Protein AF-A0A3N9TRW5-F1 (afdb_monomer_lite)

Structure (mmCIF, N/CA/C/O backbone):
data_AF-A0A3N9TRW5-F1
#
_entry.id   AF-A0A3N9TRW5-F1
#
loop_
_atom_site.group_PDB
_atom_site.id
_atom_site.type_symbol
_atom_site.label_atom_id
_atom_site.label_alt_id
_atom_site.label_comp_id
_atom_site.label_asym_id
_atom_site.label_entity_id
_atom_site.label_seq_id
_atom_site.pdbx_PDB_ins_code
_atom_site.Cartn_x
_atom_site.Cartn_y
_atom_site.Cartn_z
_atom_site.occupancy
_atom_site.B_iso_or_equiv
_atom_site.auth_seq_id
_atom_site.auth_comp_id
_atom_site.auth_asym_id
_atom_site.auth_atom_id
_atom_site.pdbx_PDB_model_num
ATOM 1 N N . MET A 1 1 ? 84.355 -26.845 -19.363 1.00 39.09 1 MET A N 1
ATOM 2 C CA . MET A 1 1 ? 83.771 -25.846 -20.281 1.00 39.09 1 MET A CA 1
ATOM 3 C C . MET A 1 1 ? 82.365 -26.309 -20.624 1.00 39.09 1 MET A C 1
ATOM 5 O O . MET A 1 1 ? 82.199 -27.502 -20.830 1.00 39.09 1 MET A O 1
ATOM 9 N N . ILE A 1 2 ? 81.425 -25.364 -20.696 1.00 32.88 2 ILE A N 1
ATOM 10 C CA . ILE A 1 2 ? 79.997 -25.491 -21.049 1.00 32.88 2 ILE A CA 1
ATOM 11 C C . ILE A 1 2 ? 79.041 -25.692 -19.858 1.00 32.88 2 ILE A C 1
ATOM 13 O O . ILE A 1 2 ? 78.792 -26.785 -19.363 1.00 32.88 2 ILE A O 1
ATOM 17 N N . LEU A 1 3 ? 78.530 -24.530 -19.449 1.00 27.47 3 LEU A N 1
ATOM 18 C CA . LEU A 1 3 ? 77.300 -24.240 -18.723 1.00 27.47 3 LEU A CA 1
ATOM 19 C C . LEU A 1 3 ? 76.096 -24.769 -19.532 1.00 27.47 3 LEU A C 1
ATOM 21 O O . LEU A 1 3 ? 76.011 -24.474 -20.724 1.00 27.47 3 LEU A O 1
ATOM 25 N N . VAL A 1 4 ? 75.151 -25.480 -18.913 1.00 31.08 4 VAL A N 1
ATOM 26 C CA . VAL A 1 4 ? 73.829 -25.733 -19.513 1.00 31.08 4 VAL A CA 1
ATOM 27 C C . VAL A 1 4 ? 72.763 -25.266 -18.528 1.00 31.08 4 VAL A C 1
ATOM 29 O O . VAL A 1 4 ? 72.684 -25.747 -17.400 1.00 31.08 4 VAL A O 1
ATOM 32 N N . LEU A 1 5 ? 72.007 -24.257 -18.968 1.00 30.77 5 LEU A N 1
ATOM 33 C CA . LEU A 1 5 ? 70.901 -23.618 -18.264 1.00 30.77 5 LEU A CA 1
ATOM 34 C C . LEU A 1 5 ? 69.769 -24.619 -17.992 1.00 30.77 5 LEU A C 1
ATOM 36 O O . LEU A 1 5 ? 69.313 -25.303 -18.905 1.00 30.77 5 LEU A O 1
ATOM 40 N N . ALA A 1 6 ? 69.262 -24.619 -16.760 1.00 31.34 6 ALA A N 1
ATOM 41 C CA . ALA A 1 6 ? 67.971 -25.200 -16.418 1.00 31.34 6 ALA A CA 1
ATOM 42 C C . ALA A 1 6 ? 66.868 -24.159 -16.669 1.00 31.34 6 ALA A C 1
ATOM 44 O O . ALA A 1 6 ? 66.790 -23.143 -15.978 1.00 31.34 6 ALA A O 1
ATOM 45 N N . SER A 1 7 ? 66.025 -24.400 -17.668 1.00 31.88 7 SER A N 1
ATOM 46 C CA . SER A 1 7 ? 64.794 -23.650 -17.916 1.00 31.88 7 SER A CA 1
ATOM 47 C C . SER A 1 7 ? 63.659 -24.248 -17.081 1.00 31.88 7 SER A C 1
ATOM 49 O O . SER A 1 7 ? 63.138 -25.317 -17.387 1.00 31.88 7 SER A O 1
ATOM 51 N N . LEU A 1 8 ? 63.274 -23.544 -16.015 1.00 29.89 8 LEU A N 1
ATOM 52 C CA . LEU A 1 8 ? 62.028 -23.779 -15.287 1.00 29.89 8 LEU A CA 1
ATOM 53 C C . LEU A 1 8 ? 60.866 -23.220 -16.125 1.00 29.89 8 LEU A C 1
ATOM 55 O O . LEU A 1 8 ? 60.678 -22.008 -16.209 1.00 29.89 8 LEU A O 1
ATOM 59 N N . THR A 1 9 ? 60.079 -24.087 -16.753 1.00 32.53 9 THR A N 1
ATOM 60 C CA . THR A 1 9 ? 58.764 -23.714 -17.288 1.00 32.53 9 THR A CA 1
ATOM 61 C C . THR A 1 9 ? 57.753 -23.691 -16.146 1.00 32.53 9 THR A C 1
ATOM 63 O O . THR A 1 9 ? 57.372 -24.743 -15.633 1.00 32.53 9 THR A O 1
ATOM 66 N N . LEU A 1 10 ? 57.326 -22.489 -15.743 1.00 29.42 10 LEU A N 1
ATOM 67 C CA . LEU A 1 10 ? 56.130 -22.293 -14.923 1.00 29.42 10 LEU A CA 1
ATOM 68 C C . LEU A 1 10 ? 54.915 -22.824 -15.695 1.00 29.42 10 LEU A C 1
ATOM 70 O O . LEU A 1 10 ? 54.542 -22.274 -16.731 1.00 29.42 10 LEU A O 1
ATOM 74 N N . VAL A 1 11 ? 54.284 -23.874 -15.174 1.00 31.34 11 VAL A N 1
ATOM 75 C CA . VAL A 1 11 ? 52.925 -24.256 -15.565 1.00 31.34 11 VAL A CA 1
ATOM 76 C C . VAL A 1 11 ? 51.987 -23.246 -14.912 1.00 31.34 11 VAL A C 1
ATOM 78 O O . VAL A 1 11 ? 51.830 -23.227 -13.692 1.00 31.34 11 VAL A O 1
ATOM 81 N N . ALA A 1 12 ? 51.412 -22.362 -15.721 1.00 29.25 12 ALA A N 1
ATOM 82 C CA . ALA A 1 12 ? 50.327 -21.497 -15.295 1.00 29.25 12 ALA A CA 1
ATOM 83 C C . ALA A 1 12 ? 49.090 -22.367 -15.027 1.00 29.25 12 ALA A C 1
ATOM 85 O O . ALA A 1 12 ? 48.494 -22.907 -15.957 1.00 29.25 12 ALA A O 1
ATOM 86 N N . CYS A 1 13 ? 48.711 -22.515 -13.756 1.00 28.81 13 CYS A N 1
ATOM 87 C CA . CYS A 1 13 ? 47.377 -22.974 -13.395 1.00 28.81 13 CYS A CA 1
ATOM 88 C C . CYS A 1 13 ? 46.375 -21.911 -13.859 1.00 28.81 13 CYS A C 1
ATOM 90 O O . CYS A 1 13 ? 46.356 -20.794 -13.343 1.00 28.81 13 CYS A O 1
ATOM 92 N N . SER A 1 14 ? 45.562 -22.251 -14.853 1.00 31.98 14 SER A N 1
ATOM 93 C CA . SER A 1 14 ? 44.371 -21.495 -15.214 1.00 31.98 14 SER A CA 1
ATOM 94 C C . SER A 1 14 ? 43.394 -21.533 -14.039 1.00 31.98 14 SER A C 1
ATOM 96 O O . SER A 1 14 ? 42.806 -22.574 -13.753 1.00 31.98 14 SER A O 1
ATOM 98 N N . ASN A 1 15 ? 43.223 -20.402 -13.352 1.00 31.44 15 ASN A N 1
ATOM 99 C CA . ASN A 1 15 ? 42.063 -20.176 -12.497 1.00 31.44 15 ASN A CA 1
ATOM 100 C C . ASN A 1 15 ? 40.830 -20.104 -13.407 1.00 31.44 15 ASN A C 1
ATOM 102 O O . ASN A 1 15 ? 40.511 -19.046 -13.950 1.00 31.44 15 ASN A O 1
ATOM 106 N N . GLU A 1 16 ? 40.150 -21.234 -13.593 1.00 32.50 16 GLU A N 1
ATOM 107 C CA . GLU A 1 16 ? 38.751 -21.226 -14.002 1.00 32.50 16 GLU A CA 1
ATOM 108 C C . GLU A 1 16 ? 37.961 -20.531 -12.895 1.00 32.50 16 GLU A C 1
ATOM 110 O O . GLU A 1 16 ? 37.693 -21.081 -11.826 1.00 32.50 16 GLU A O 1
ATOM 115 N N . ASN A 1 17 ? 37.642 -19.267 -13.151 1.00 34.44 17 ASN A N 1
ATOM 116 C CA . ASN A 1 17 ? 36.697 -18.492 -12.376 1.00 34.44 17 ASN A CA 1
ATOM 117 C C . ASN A 1 17 ? 35.308 -19.097 -12.633 1.00 34.44 17 ASN A C 1
ATOM 119 O O . ASN A 1 17 ? 34.567 -18.626 -13.494 1.00 34.44 17 ASN A O 1
ATOM 123 N N . SER A 1 18 ? 34.992 -20.201 -11.955 1.00 34.72 18 SER A N 1
ATOM 124 C CA . SER A 1 18 ? 33.646 -20.766 -11.945 1.00 34.72 18 SER A CA 1
ATOM 125 C C . SER A 1 18 ? 32.744 -19.774 -11.216 1.00 34.72 18 SER A C 1
ATOM 127 O O . SER A 1 18 ? 32.683 -19.730 -9.988 1.00 34.72 18 SER A O 1
ATOM 129 N N . GLN A 1 19 ? 32.076 -18.909 -11.985 1.00 40.19 19 GLN A N 1
ATOM 130 C CA . GLN A 1 19 ? 30.896 -18.225 -11.476 1.00 40.19 19 GLN A CA 1
ATOM 131 C C . GLN A 1 19 ? 29.924 -19.316 -11.001 1.00 40.19 19 GLN A C 1
ATOM 133 O O . GLN A 1 19 ? 29.712 -20.276 -11.744 1.00 40.19 19 GLN A O 1
ATOM 138 N N . PRO A 1 20 ? 29.376 -19.231 -9.777 1.00 45.59 20 PRO A N 1
ATOM 139 C CA . PRO A 1 20 ? 28.377 -20.193 -9.334 1.00 45.59 20 PRO A CA 1
ATOM 140 C C . PRO A 1 20 ? 27.213 -20.185 -10.330 1.00 45.59 20 PRO A C 1
ATOM 142 O O . PRO A 1 20 ? 26.711 -19.112 -10.667 1.00 45.59 20 PRO A O 1
ATOM 145 N N . ASP A 1 21 ? 26.826 -21.368 -10.816 1.00 54.00 21 ASP A N 1
ATOM 146 C CA . ASP A 1 21 ? 25.734 -21.532 -11.778 1.00 54.00 21 ASP A CA 1
ATOM 147 C C . ASP A 1 21 ? 24.482 -20.787 -11.288 1.00 54.00 21 ASP A C 1
ATOM 149 O O . ASP A 1 21 ? 23.991 -21.039 -10.181 1.00 54.00 21 ASP A O 1
ATOM 153 N N . GLU A 1 22 ? 23.955 -19.867 -12.105 1.00 58.88 22 GLU A N 1
ATOM 154 C CA . GLU A 1 22 ? 22.687 -19.207 -11.794 1.00 58.88 22 GLU A CA 1
ATOM 155 C C . GLU A 1 22 ? 21.585 -20.264 -11.600 1.00 58.88 22 GLU A C 1
ATOM 157 O O . GLU A 1 22 ? 21.488 -21.217 -12.385 1.00 58.88 22 GLU A O 1
ATOM 162 N N . PRO A 1 23 ? 20.708 -20.109 -10.590 1.00 62.28 23 PRO A N 1
ATOM 163 C CA . PRO A 1 23 ? 19.607 -21.039 -10.396 1.00 62.28 23 PRO A CA 1
ATOM 164 C C . PRO A 1 23 ? 18.719 -21.097 -11.640 1.00 62.28 23 PRO A C 1
ATOM 166 O O . PRO A 1 23 ? 18.275 -20.069 -12.157 1.00 62.28 23 PRO A O 1
ATOM 169 N N . LYS A 1 24 ? 18.434 -22.319 -12.110 1.00 71.56 24 LYS A N 1
ATOM 170 C CA . LYS A 1 24 ? 17.548 -22.548 -13.258 1.00 71.56 24 LYS A CA 1
ATOM 171 C C . LYS A 1 24 ? 16.155 -22.010 -12.944 1.00 71.56 24 LYS A C 1
ATOM 173 O O . LYS A 1 24 ? 15.477 -22.530 -12.059 1.00 71.56 24 LYS A O 1
ATOM 178 N N . ALA A 1 25 ? 15.743 -20.983 -13.679 1.00 79.56 25 ALA A N 1
ATOM 179 C CA . ALA A 1 25 ? 14.415 -20.413 -13.542 1.00 79.56 25 ALA A CA 1
ATOM 180 C C . ALA A 1 25 ? 13.349 -21.335 -14.153 1.00 79.56 25 ALA A C 1
ATOM 182 O O . ALA A 1 25 ? 13.570 -21.973 -15.186 1.00 79.56 25 ALA A O 1
ATOM 183 N N . LYS A 1 26 ? 12.181 -21.381 -13.514 1.00 88.75 26 LYS A N 1
ATOM 184 C CA . LYS A 1 26 ? 10.969 -22.049 -14.002 1.00 88.75 26 LYS A CA 1
ATOM 185 C C . LYS A 1 26 ? 9.943 -20.983 -14.369 1.00 88.75 26 LYS A C 1
ATOM 187 O O . LYS A 1 26 ? 9.815 -19.999 -13.653 1.00 88.75 26 LYS A O 1
ATOM 192 N N . LYS A 1 27 ? 9.177 -21.193 -15.441 1.00 89.50 27 LYS A N 1
ATOM 193 C CA . LYS A 1 27 ? 8.059 -20.303 -15.774 1.00 89.50 27 LYS A CA 1
ATOM 194 C C . LYS A 1 27 ? 6.817 -20.650 -14.965 1.00 89.50 27 LYS A C 1
ATOM 196 O O . LYS A 1 27 ? 6.430 -21.818 -14.913 1.00 89.50 27 LYS A O 1
ATOM 201 N N . VAL A 1 28 ? 6.196 -19.639 -14.370 1.00 90.75 28 VAL A N 1
ATOM 202 C CA . VAL A 1 28 ? 4.927 -19.744 -13.644 1.00 90.75 28 VAL A CA 1
ATOM 203 C C . VAL A 1 28 ? 3.985 -18.655 -14.143 1.00 90.75 28 VAL A C 1
ATOM 205 O O . VAL A 1 28 ? 4.351 -17.481 -14.168 1.00 90.75 28 VAL A O 1
ATOM 208 N N . ALA A 1 29 ? 2.784 -19.063 -14.550 1.00 90.06 29 ALA A N 1
ATOM 209 C CA . ALA A 1 29 ? 1.702 -18.154 -14.899 1.00 90.06 29 ALA A CA 1
ATOM 210 C C . ALA A 1 29 ? 0.828 -17.905 -13.663 1.00 90.06 29 ALA A C 1
ATOM 212 O O . ALA A 1 29 ? 0.452 -18.860 -12.980 1.00 90.06 29 ALA A O 1
ATOM 213 N N . VAL A 1 30 ? 0.524 -16.642 -13.375 1.00 88.44 30 VAL A N 1
ATOM 214 C CA . VAL A 1 30 ? -0.333 -16.227 -12.256 1.00 88.44 30 VAL A CA 1
ATOM 215 C C . VAL A 1 30 ? -1.274 -15.141 -12.742 1.00 88.44 30 VAL A C 1
ATOM 217 O O . VAL A 1 30 ? -0.815 -14.156 -13.306 1.00 88.44 30 VAL A O 1
ATOM 220 N N . GLU A 1 31 ? -2.564 -15.283 -12.466 1.00 87.38 31 GLU A N 1
ATOM 221 C CA . GLU A 1 31 ? -3.532 -14.202 -12.638 1.00 87.38 31 GLU A CA 1
ATOM 222 C C . GLU A 1 31 ? -3.699 -13.473 -11.299 1.00 87.38 31 GLU A C 1
ATOM 224 O O . GLU A 1 31 ? -3.952 -14.097 -10.267 1.00 87.38 31 GLU A O 1
ATOM 229 N N . SER A 1 32 ? -3.518 -12.153 -11.285 1.00 81.00 32 SER A N 1
ATOM 230 C CA . SER A 1 32 ? -3.761 -11.332 -10.094 1.00 81.00 32 SER A CA 1
ATOM 231 C C . SER A 1 32 ? -4.158 -9.913 -10.487 1.00 81.00 32 SER A C 1
ATOM 233 O O . SER A 1 32 ? -3.572 -9.335 -11.401 1.00 81.00 32 SER A O 1
ATOM 235 N N . GLN A 1 33 ? -5.162 -9.352 -9.803 1.00 75.38 33 GLN A N 1
ATOM 236 C CA . GLN A 1 33 ? -5.733 -8.027 -10.095 1.00 75.38 33 GLN A CA 1
ATOM 237 C C . GLN A 1 33 ? -6.133 -7.850 -11.576 1.00 75.38 33 GLN A C 1
ATOM 239 O O . GLN A 1 33 ? -5.907 -6.803 -12.175 1.00 75.38 33 GLN A O 1
ATOM 244 N N . GLY A 1 34 ? -6.691 -8.904 -12.188 1.00 79.69 34 GLY A N 1
ATOM 245 C CA . GLY A 1 34 ? -7.110 -8.897 -13.595 1.00 79.69 34 GLY A CA 1
ATOM 246 C C . GLY A 1 34 ? -5.958 -8.847 -14.605 1.00 79.69 34 GLY A C 1
ATOM 247 O O . GLY A 1 34 ? -6.182 -8.500 -15.764 1.00 79.69 34 GLY A O 1
ATOM 248 N N . HIS A 1 35 ? -4.730 -9.160 -14.178 1.00 86.44 35 HIS A N 1
ATOM 249 C CA . HIS A 1 35 ? -3.554 -9.214 -15.036 1.00 86.44 35 HIS A CA 1
ATOM 250 C C . HIS A 1 35 ? -2.890 -10.593 -15.014 1.00 86.44 35 HIS A C 1
ATOM 252 O O . HIS A 1 35 ? -2.662 -11.167 -13.946 1.00 86.44 35 HIS A O 1
ATOM 258 N N . ASP A 1 36 ? -2.515 -11.072 -16.200 1.00 89.44 36 ASP A N 1
ATOM 259 C CA . ASP A 1 36 ? -1.773 -12.315 -16.394 1.00 89.44 36 ASP A CA 1
ATOM 260 C C . ASP A 1 36 ? -0.264 -12.069 -16.321 1.00 89.44 36 ASP A C 1
ATOM 262 O O . ASP A 1 36 ? 0.352 -11.495 -17.221 1.00 89.44 36 ASP A O 1
ATOM 266 N N . TYR A 1 37 ? 0.359 -12.568 -15.262 1.00 88.56 37 TYR A N 1
ATOM 267 C CA . TYR A 1 37 ? 1.802 -12.542 -15.084 1.00 88.56 37 TYR A CA 1
ATOM 268 C C . TYR A 1 37 ? 2.432 -13.847 -15.552 1.00 88.56 37 TYR A C 1
ATOM 270 O O . TYR A 1 37 ? 1.960 -14.930 -15.221 1.00 88.56 37 TYR A O 1
ATOM 278 N N . ASN A 1 38 ? 3.559 -13.748 -16.256 1.00 90.94 38 ASN A N 1
ATOM 279 C CA . ASN A 1 38 ? 4.397 -14.888 -16.622 1.00 90.94 38 ASN A CA 1
ATOM 280 C C . ASN A 1 38 ? 5.785 -14.707 -16.005 1.00 90.94 38 ASN A C 1
ATOM 282 O O . ASN A 1 38 ? 6.666 -14.101 -16.613 1.00 90.94 38 ASN A O 1
ATOM 286 N N . TYR A 1 39 ? 5.966 -15.207 -14.785 1.00 90.56 39 TYR A N 1
ATOM 287 C CA . TYR A 1 39 ? 7.195 -15.023 -14.021 1.00 90.56 39 TYR A CA 1
ATOM 288 C C . TYR A 1 39 ? 8.215 -16.123 -14.286 1.00 90.56 39 TYR A C 1
ATOM 290 O O . TYR A 1 39 ? 7.884 -17.308 -14.309 1.00 90.56 39 TYR A O 1
ATOM 298 N N . ASP A 1 40 ? 9.481 -15.724 -14.377 1.00 89.69 40 ASP A N 1
ATOM 299 C CA . ASP A 1 40 ? 10.615 -16.614 -14.159 1.00 89.69 40 ASP A CA 1
ATOM 300 C C . ASP A 1 40 ? 10.873 -16.699 -12.649 1.00 89.69 40 ASP A C 1
ATOM 302 O O . ASP A 1 40 ? 11.259 -15.710 -12.020 1.00 89.69 40 ASP A O 1
ATOM 306 N N . VAL A 1 41 ? 10.647 -17.867 -12.047 1.00 89.56 41 VAL A N 1
ATOM 307 C CA . VAL A 1 41 ? 10.786 -18.083 -10.602 1.00 89.56 41 VAL A CA 1
ATOM 308 C C . VAL A 1 41 ? 11.998 -18.937 -10.256 1.00 89.56 41 VAL A C 1
ATOM 310 O O . VAL A 1 41 ? 12.395 -19.832 -11.004 1.00 89.56 41 VAL A O 1
ATOM 313 N N . VAL A 1 42 ? 12.579 -18.661 -9.092 1.00 86.06 42 VAL A N 1
ATOM 314 C CA . VAL A 1 42 ? 13.767 -19.325 -8.548 1.00 86.06 42 VAL A CA 1
ATOM 315 C C . VAL A 1 42 ? 13.550 -19.702 -7.084 1.00 86.06 42 VAL A C 1
ATOM 317 O O . VAL A 1 42 ? 12.814 -19.028 -6.359 1.00 86.06 42 VAL A O 1
ATOM 320 N N . THR A 1 43 ? 14.225 -20.759 -6.632 1.00 80.62 43 THR A N 1
ATOM 321 C CA . THR A 1 43 ? 14.197 -21.216 -5.231 1.00 80.62 43 THR A CA 1
ATOM 322 C C . THR A 1 43 ? 15.370 -20.678 -4.407 1.00 80.62 43 THR A C 1
ATOM 324 O O . THR A 1 43 ? 15.232 -20.517 -3.198 1.00 80.62 43 THR A O 1
ATOM 327 N N . SER A 1 44 ? 16.474 -20.253 -5.030 1.00 68.94 44 SER A N 1
ATOM 328 C CA . SER A 1 44 ? 17.604 -19.583 -4.365 1.00 68.94 44 SER A CA 1
ATOM 329 C C . SER A 1 44 ? 17.764 -18.120 -4.799 1.00 68.94 44 SER A C 1
ATOM 331 O O . SER A 1 44 ? 17.115 -17.655 -5.737 1.00 68.94 44 SER A O 1
ATOM 333 N N . ALA A 1 45 ? 18.591 -17.363 -4.071 1.00 61.25 45 ALA A N 1
ATOM 334 C CA . ALA A 1 45 ? 18.872 -15.971 -4.406 1.00 61.25 45 ALA A CA 1
ATOM 335 C C . ALA A 1 45 ? 19.566 -15.878 -5.773 1.00 61.25 45 ALA A C 1
ATOM 337 O O . ALA A 1 45 ? 20.496 -16.631 -6.055 1.00 61.25 45 ALA A O 1
ATOM 338 N N . THR A 1 46 ? 19.136 -14.935 -6.611 1.00 60.03 46 THR A N 1
ATOM 339 C CA . THR A 1 46 ? 19.844 -14.625 -7.857 1.00 60.03 46 THR A CA 1
ATOM 340 C C . THR A 1 46 ? 20.962 -13.630 -7.583 1.00 60.03 46 THR A C 1
ATOM 342 O O . THR A 1 46 ? 20.750 -12.643 -6.873 1.00 60.03 46 THR A O 1
ATOM 345 N N . THR A 1 47 ? 22.132 -13.849 -8.177 1.00 55.16 47 THR A N 1
ATOM 346 C CA . THR A 1 47 ? 23.185 -12.834 -8.236 1.00 55.16 47 THR A CA 1
ATOM 347 C C . THR A 1 47 ? 22.660 -11.624 -8.994 1.00 55.16 47 THR A C 1
ATOM 349 O O . THR A 1 47 ? 22.207 -11.726 -10.129 1.00 55.16 47 THR A O 1
ATOM 352 N N . THR A 1 48 ? 22.679 -10.469 -8.343 1.00 53.28 48 THR A N 1
ATOM 353 C CA . THR A 1 48 ? 22.333 -9.194 -8.965 1.00 53.28 48 THR A CA 1
ATOM 354 C C . THR A 1 48 ? 23.623 -8.545 -9.444 1.00 53.28 48 THR A C 1
ATOM 356 O O . THR A 1 48 ? 24.578 -8.414 -8.681 1.00 53.28 48 THR A O 1
ATOM 359 N N . THR A 1 49 ? 23.675 -8.120 -10.702 1.00 50.41 49 THR A N 1
ATOM 360 C CA . THR A 1 49 ? 24.798 -7.340 -11.235 1.00 50.41 49 THR A CA 1
ATOM 361 C C . THR A 1 49 ? 24.664 -5.873 -10.809 1.00 50.41 49 THR A C 1
ATOM 363 O O . THR A 1 49 ? 24.496 -4.960 -11.619 1.00 50.41 49 THR A O 1
ATOM 366 N N . PHE A 1 50 ? 24.672 -5.619 -9.496 1.00 47.31 50 PHE A N 1
ATOM 367 C CA . PHE A 1 50 ? 24.717 -4.251 -8.980 1.00 47.31 50 PHE A CA 1
ATOM 368 C C . PHE A 1 50 ? 25.971 -3.546 -9.524 1.00 47.31 50 PHE A C 1
ATOM 370 O O . PHE A 1 50 ? 27.082 -4.050 -9.383 1.00 47.31 50 PHE A O 1
ATOM 377 N N . GLY A 1 51 ? 25.780 -2.396 -10.180 1.00 53.56 51 GLY A N 1
ATOM 378 C CA . GLY A 1 51 ? 26.852 -1.613 -10.809 1.00 53.56 51 GLY A CA 1
ATOM 379 C C . GLY A 1 51 ? 27.027 -1.820 -12.319 1.00 53.56 51 GLY A C 1
ATOM 380 O O . GLY A 1 51 ? 27.833 -1.119 -12.924 1.00 53.56 51 GLY A O 1
ATOM 381 N N . THR A 1 52 ? 26.273 -2.725 -12.956 1.00 64.31 52 THR A N 1
ATOM 382 C CA . THR A 1 52 ? 26.247 -2.828 -14.425 1.00 64.31 52 THR A CA 1
ATOM 383 C C . THR A 1 52 ? 25.087 -2.027 -15.007 1.00 64.31 52 THR A C 1
ATOM 385 O O . THR A 1 52 ? 23.952 -2.181 -14.558 1.00 64.31 52 THR A O 1
ATOM 388 N N . HIS A 1 53 ? 25.358 -1.237 -16.042 1.00 70.50 53 HIS A N 1
ATOM 389 C CA . HIS A 1 53 ? 24.347 -0.557 -16.851 1.00 70.50 53 HIS A CA 1
ATOM 390 C C . HIS A 1 53 ? 24.312 -1.211 -18.237 1.00 70.50 53 HIS A C 1
ATOM 392 O O . HIS A 1 53 ? 25.035 -0.761 -19.127 1.00 70.50 53 HIS A O 1
ATOM 398 N N . PRO A 1 54 ? 23.559 -2.313 -18.420 1.00 81.69 54 PRO A N 1
ATOM 399 C CA . PRO A 1 54 ? 23.428 -2.927 -19.736 1.00 81.69 54 PRO A CA 1
ATOM 400 C C . PRO A 1 54 ? 22.755 -1.956 -20.712 1.00 81.69 54 PRO A C 1
ATOM 402 O O . PRO A 1 54 ? 22.010 -1.060 -20.295 1.00 81.69 54 PRO A O 1
ATOM 405 N N . GLU A 1 55 ? 23.014 -2.144 -22.007 1.00 86.81 55 GLU A N 1
ATOM 406 C CA . GLU A 1 55 ? 22.320 -1.404 -23.062 1.00 86.81 55 GLU A CA 1
ATOM 407 C C . GLU A 1 55 ? 20.808 -1.652 -22.981 1.00 86.81 55 GLU A C 1
ATOM 409 O O . GLU A 1 55 ? 20.363 -2.771 -22.713 1.00 86.81 55 GLU A O 1
ATOM 414 N N . ALA A 1 56 ? 20.024 -0.593 -23.195 1.00 90.38 56 ALA A N 1
ATOM 415 C CA . ALA A 1 56 ? 18.570 -0.677 -23.176 1.00 90.38 56 ALA A CA 1
ATOM 416 C C . ALA A 1 56 ? 18.070 -1.572 -24.318 1.00 90.38 56 ALA A C 1
ATOM 418 O O . ALA A 1 56 ? 18.456 -1.389 -25.473 1.00 90.38 56 ALA A O 1
ATOM 419 N N . LYS A 1 57 ? 17.181 -2.515 -24.001 1.00 92.75 57 LYS A N 1
ATOM 420 C CA . LYS A 1 57 ? 16.545 -3.414 -24.979 1.00 92.75 57 LYS A CA 1
ATOM 421 C C . LYS A 1 57 ? 15.236 -2.861 -25.531 1.00 92.75 57 LYS A C 1
ATOM 423 O O . LYS A 1 57 ? 14.776 -3.332 -26.567 1.00 92.75 57 LYS A O 1
ATOM 428 N N . TYR A 1 58 ? 14.641 -1.900 -24.831 1.00 93.12 58 TYR A N 1
ATOM 429 C CA . TYR A 1 58 ? 13.343 -1.316 -25.155 1.00 93.12 58 TYR A CA 1
ATOM 430 C C . TYR A 1 58 ? 13.398 0.203 -25.047 1.00 93.12 58 TYR A C 1
ATOM 432 O O . TYR A 1 58 ? 14.145 0.751 -24.229 1.00 93.12 58 TYR A O 1
ATOM 440 N N . THR A 1 59 ? 12.559 0.895 -25.818 1.00 92.50 59 THR A N 1
ATOM 441 C CA . THR A 1 59 ? 12.263 2.300 -25.518 1.00 92.50 59 THR A CA 1
ATOM 442 C C . THR A 1 59 ? 11.481 2.413 -24.208 1.00 92.50 59 THR A C 1
ATOM 444 O O . THR A 1 59 ? 10.944 1.431 -23.682 1.00 92.50 59 THR A O 1
ATOM 447 N N . LYS A 1 60 ? 11.380 3.633 -23.670 1.00 88.94 60 LYS A N 1
ATOM 448 C CA . LYS A 1 60 ? 10.577 3.894 -22.471 1.00 88.94 60 LYS A CA 1
ATOM 449 C C . LYS A 1 60 ? 9.120 3.468 -22.680 1.00 88.94 60 LYS A C 1
ATOM 451 O O . LYS A 1 60 ? 8.553 2.806 -21.818 1.00 88.94 60 LYS A O 1
ATOM 456 N N . GLU A 1 61 ? 8.544 3.817 -23.825 1.00 90.00 61 GLU A N 1
ATOM 457 C CA . GLU A 1 61 ? 7.149 3.542 -24.175 1.00 90.00 61 GLU A CA 1
ATOM 458 C C . GLU A 1 61 ? 6.903 2.040 -24.352 1.00 90.00 61 GLU A C 1
ATOM 460 O O . GLU A 1 61 ? 5.925 1.504 -23.833 1.00 90.00 61 GLU A O 1
ATOM 465 N N . GLU A 1 62 ? 7.814 1.338 -25.032 1.00 93.38 62 GLU A N 1
ATOM 466 C CA . GLU A 1 62 ? 7.737 -0.116 -25.195 1.00 93.38 62 GLU A CA 1
ATOM 467 C C . GLU A 1 62 ? 7.823 -0.841 -23.853 1.00 93.38 62 GLU A C 1
ATOM 469 O O . GLU A 1 62 ? 7.102 -1.812 -23.623 1.00 93.38 62 GLU A O 1
ATOM 474 N N . LYS A 1 63 ? 8.702 -0.378 -22.961 1.00 92.44 63 LYS A N 1
ATOM 475 C CA . LYS A 1 63 ? 8.868 -0.978 -21.640 1.00 92.44 63 LYS A CA 1
ATOM 476 C C . LYS A 1 63 ? 7.665 -0.721 -20.742 1.00 92.44 63 LYS A C 1
ATOM 478 O O . LYS A 1 63 ? 7.192 -1.649 -20.093 1.00 92.44 63 LYS A O 1
ATOM 483 N N . GLU A 1 64 ? 7.139 0.501 -20.743 1.00 88.69 64 GLU A N 1
ATOM 484 C CA . GLU A 1 64 ? 5.924 0.861 -20.006 1.00 88.69 64 GLU A CA 1
ATOM 485 C C . GLU A 1 64 ? 4.728 0.003 -20.450 1.00 88.69 64 GLU A C 1
ATOM 487 O O . GLU A 1 64 ? 3.990 -0.492 -19.605 1.00 88.69 64 GLU A O 1
ATOM 492 N N . ALA A 1 65 ? 4.592 -0.272 -21.752 1.00 89.75 65 ALA A N 1
ATOM 493 C CA . ALA A 1 65 ? 3.541 -1.146 -22.282 1.00 89.75 65 ALA A CA 1
ATOM 494 C C . ALA A 1 65 ? 3.713 -2.633 -21.913 1.00 89.75 65 ALA A C 1
ATOM 496 O O . ALA A 1 65 ? 2.742 -3.388 -21.922 1.00 89.75 65 ALA A O 1
ATOM 497 N N . ARG A 1 66 ? 4.941 -3.074 -21.614 1.00 91.19 66 ARG A N 1
ATOM 498 C CA . ARG A 1 66 ? 5.261 -4.467 -21.257 1.00 91.19 66 ARG A CA 1
ATOM 499 C C . ARG A 1 66 ? 5.221 -4.732 -19.756 1.00 91.19 66 ARG A C 1
ATOM 501 O O . ARG A 1 66 ? 5.132 -5.890 -19.359 1.00 91.19 66 ARG A O 1
ATOM 508 N N . MET A 1 67 ? 5.344 -3.694 -18.932 1.00 92.69 67 MET A N 1
ATOM 509 C CA . MET A 1 67 ? 5.465 -3.831 -17.485 1.00 92.69 67 MET A CA 1
ATOM 510 C C . MET A 1 67 ? 4.164 -3.493 -16.761 1.00 92.69 67 MET A C 1
ATOM 512 O O . MET A 1 67 ? 3.613 -2.394 -16.862 1.00 92.69 67 MET A O 1
ATOM 516 N N . PHE A 1 68 ? 3.733 -4.420 -15.915 1.00 93.88 68 PHE A N 1
ATOM 517 C CA . PHE A 1 68 ? 2.588 -4.233 -15.043 1.00 93.88 68 PHE A CA 1
ATOM 518 C C . PHE A 1 68 ? 2.932 -4.639 -13.610 1.00 93.88 68 PHE A C 1
ATOM 520 O O . PHE A 1 68 ? 3.631 -5.622 -13.362 1.00 93.88 68 PHE A O 1
ATOM 527 N N . TRP A 1 69 ? 2.448 -3.852 -12.661 1.00 95.19 69 TRP A N 1
ATOM 528 C CA . TRP A 1 69 ? 2.375 -4.191 -11.248 1.00 95.19 69 TRP A CA 1
ATOM 529 C C . TRP A 1 69 ? 1.189 -3.435 -10.668 1.00 95.19 69 TRP A C 1
ATOM 531 O O . TRP A 1 69 ? 0.840 -2.362 -11.160 1.00 95.19 69 TRP A O 1
ATOM 541 N N . SER A 1 70 ? 0.599 -3.988 -9.618 1.00 95.62 70 SER A N 1
ATOM 542 C CA . SER A 1 70 ? -0.501 -3.357 -8.905 1.00 95.62 70 SER A CA 1
ATOM 543 C C . SER A 1 70 ? -0.086 -3.072 -7.474 1.00 95.62 70 SER A C 1
ATOM 545 O O . SER A 1 70 ? 0.577 -3.889 -6.832 1.00 95.62 70 SER A O 1
ATOM 547 N N . VAL A 1 71 ? -0.490 -1.908 -6.981 1.00 96.00 71 VAL A N 1
ATOM 548 C CA . VAL A 1 71 ? -0.408 -1.557 -5.556 1.00 96.00 71 VAL A CA 1
ATOM 549 C C . VAL A 1 71 ? -1.796 -1.518 -4.915 1.00 96.00 71 VAL A C 1
ATOM 551 O O . VAL A 1 71 ? -1.920 -1.116 -3.759 1.00 96.00 71 VAL A O 1
ATOM 554 N N . GLN A 1 72 ? -2.836 -1.923 -5.656 1.00 97.25 72 GLN A N 1
ATOM 555 C CA . GLN A 1 72 ? -4.206 -1.901 -5.163 1.00 97.25 72 GLN A CA 1
ATOM 556 C C . GLN A 1 72 ? -4.366 -2.856 -3.974 1.00 97.25 72 GLN A C 1
ATOM 558 O O . GLN A 1 72 ? -3.905 -4.004 -4.028 1.00 97.25 72 GLN A O 1
ATOM 563 N N . PRO A 1 73 ? -5.045 -2.418 -2.904 1.00 96.06 73 PRO A N 1
ATOM 564 C CA . PRO A 1 73 ? -5.416 -3.298 -1.812 1.00 96.06 73 PRO A CA 1
ATOM 565 C C . PRO A 1 73 ? -6.538 -4.248 -2.265 1.00 96.06 73 PRO A C 1
ATOM 567 O O . PRO A 1 73 ? -7.268 -3.945 -3.217 1.00 96.06 73 PRO A O 1
ATOM 570 N N . PRO A 1 74 ? -6.744 -5.381 -1.575 1.00 94.38 74 PRO A N 1
ATOM 571 C CA . PRO A 1 74 ? -7.948 -6.179 -1.768 1.00 94.38 74 PRO A CA 1
ATOM 572 C C . PRO A 1 74 ? -9.197 -5.326 -1.503 1.00 94.38 74 PRO A C 1
ATOM 574 O O . PRO A 1 74 ? -9.294 -4.675 -0.464 1.00 94.38 74 PRO A O 1
ATOM 577 N N . THR A 1 75 ? -10.142 -5.315 -2.443 1.00 95.88 75 THR A N 1
ATOM 578 C CA . THR A 1 75 ? -11.406 -4.575 -2.297 1.00 95.88 75 THR A CA 1
ATOM 579 C C . THR A 1 75 ? -12.360 -5.313 -1.360 1.00 95.88 75 THR A C 1
ATOM 581 O O . THR A 1 75 ? -12.431 -6.541 -1.372 1.00 95.88 75 THR A O 1
ATOM 584 N N . GLY A 1 76 ? -13.145 -4.559 -0.593 1.00 97.69 76 GLY A N 1
ATOM 585 C CA . GLY A 1 76 ? -14.103 -5.086 0.373 1.00 97.69 76 GLY A CA 1
ATOM 586 C C . GLY A 1 76 ? -13.556 -5.134 1.797 1.00 97.69 76 GLY A C 1
ATOM 587 O O . GLY A 1 76 ? -12.491 -4.595 2.092 1.00 97.69 76 GLY A O 1
ATOM 588 N N . LEU A 1 77 ? -14.344 -5.732 2.693 1.00 98.12 77 LEU A N 1
ATOM 589 C CA . LEU A 1 77 ? -14.031 -5.849 4.115 1.00 98.12 77 LEU A CA 1
ATOM 590 C C . LEU A 1 77 ? -13.122 -7.057 4.377 1.00 98.12 77 LEU A C 1
ATOM 592 O O . LEU A 1 77 ? -13.441 -8.181 3.996 1.00 98.12 77 LEU A O 1
ATOM 596 N N . ILE A 1 78 ? -12.046 -6.823 5.118 1.00 98.12 78 ILE A N 1
ATOM 597 C CA . ILE A 1 78 ? -11.200 -7.833 5.749 1.00 98.12 78 ILE A CA 1
ATOM 598 C C . ILE A 1 78 ? -11.257 -7.587 7.252 1.00 98.12 78 ILE A C 1
ATOM 600 O O . ILE A 1 78 ? -11.010 -6.471 7.709 1.00 98.12 78 ILE A O 1
ATOM 604 N N . LYS A 1 79 ? -11.545 -8.629 8.029 1.00 97.06 79 LYS A N 1
ATOM 605 C CA . LYS A 1 79 ? -11.490 -8.568 9.489 1.00 97.06 79 LYS A CA 1
ATOM 606 C C . LYS A 1 79 ? -10.977 -9.865 10.091 1.00 97.06 79 LYS A C 1
ATOM 608 O O . LYS A 1 79 ? -11.111 -10.915 9.465 1.00 97.06 79 LYS A O 1
ATOM 613 N N . GLY A 1 80 ? -10.386 -9.774 11.278 1.00 96.44 80 GLY A N 1
ATOM 614 C CA . GLY A 1 80 ? -9.839 -10.936 11.971 1.00 96.44 80 GLY A CA 1
ATOM 615 C C . GLY A 1 80 ? -8.716 -10.603 12.947 1.00 96.44 80 GLY A C 1
ATOM 616 O O . GLY A 1 80 ? -8.436 -9.434 13.218 1.00 96.44 80 GLY A O 1
ATOM 617 N N . HIS A 1 81 ? -8.055 -11.636 13.466 1.00 97.19 81 HIS A N 1
ATOM 618 C CA . HIS A 1 81 ? -6.912 -11.481 14.364 1.00 97.19 81 HIS A CA 1
ATOM 619 C C . HIS A 1 81 ? -5.720 -10.888 13.625 1.00 97.19 81 HIS A C 1
ATOM 621 O O . HIS A 1 81 ? -5.374 -11.340 12.536 1.00 97.19 81 HIS A O 1
ATOM 627 N N . TYR A 1 82 ? -5.099 -9.878 14.226 1.00 97.44 82 TYR A N 1
ATOM 628 C CA . TYR A 1 82 ? -4.049 -9.088 13.600 1.00 97.44 82 TYR A CA 1
ATOM 629 C C . TYR A 1 82 ? -2.677 -9.405 14.179 1.00 97.44 82 TYR A C 1
ATOM 631 O O . TYR A 1 82 ? -2.490 -9.462 15.396 1.00 97.44 82 TYR A O 1
ATOM 639 N N . TYR A 1 83 ? -1.697 -9.529 13.290 1.00 96.38 83 TYR A N 1
ATOM 640 C CA . TYR A 1 83 ? -0.308 -9.758 13.650 1.00 96.38 83 TYR A CA 1
ATOM 641 C C . TYR A 1 83 ? 0.583 -8.835 12.831 1.00 96.38 83 TYR A C 1
ATOM 643 O O . TYR A 1 83 ? 0.404 -8.698 11.622 1.00 96.38 83 TYR A O 1
ATOM 651 N N . LYS A 1 84 ? 1.582 -8.245 13.482 1.00 96.19 84 LYS A N 1
ATOM 652 C CA . LYS A 1 84 ? 2.586 -7.405 12.834 1.00 96.19 84 LYS A CA 1
ATOM 653 C C . LYS A 1 84 ? 3.973 -7.827 13.293 1.00 96.19 84 LYS A C 1
ATOM 655 O O . LYS A 1 84 ? 4.199 -7.958 14.493 1.00 96.19 84 LYS A O 1
ATOM 660 N N . ASN A 1 85 ? 4.892 -7.993 12.350 1.00 96.75 85 ASN A N 1
ATOM 661 C CA . ASN A 1 85 ? 6.318 -8.126 12.627 1.00 96.75 85 ASN A CA 1
ATOM 662 C C . ASN A 1 85 ? 7.102 -7.139 11.755 1.00 96.75 85 ASN A C 1
ATOM 664 O O . ASN A 1 85 ? 6.728 -6.873 10.612 1.00 96.75 85 ASN A O 1
ATOM 668 N N . GLU A 1 86 ? 8.178 -6.574 12.292 1.00 97.25 86 GLU A N 1
ATOM 669 C CA . GLU A 1 86 ? 9.039 -5.653 11.557 1.00 97.25 86 GLU A CA 1
ATOM 670 C C . GLU A 1 86 ? 10.496 -5.785 11.996 1.00 97.25 86 GLU A C 1
ATOM 672 O O . GLU A 1 86 ? 10.794 -5.919 13.182 1.00 97.25 86 GLU A O 1
ATOM 677 N N . SER A 1 87 ? 11.417 -5.743 11.035 1.00 97.25 87 SER A N 1
ATOM 678 C CA . SER A 1 87 ? 12.852 -5.838 11.303 1.00 97.25 87 SER A CA 1
ATOM 679 C C . SER A 1 87 ? 13.677 -5.162 10.211 1.00 97.25 87 SER A C 1
ATOM 681 O O . SER A 1 87 ? 13.211 -4.936 9.089 1.00 97.25 87 SER A O 1
ATOM 683 N N . GLU A 1 88 ? 14.913 -4.802 10.555 1.00 96.38 88 GLU A N 1
ATOM 684 C CA . GLU A 1 88 ? 15.893 -4.321 9.586 1.00 96.38 88 GLU A CA 1
ATOM 685 C C . GLU A 1 88 ? 16.640 -5.484 8.926 1.00 96.38 88 GLU A C 1
ATOM 687 O O . GLU A 1 88 ? 16.978 -6.478 9.567 1.00 96.38 88 GLU A O 1
ATOM 692 N N . PHE A 1 89 ? 16.952 -5.324 7.643 1.00 93.81 89 PHE A N 1
ATOM 693 C CA . PHE A 1 89 ? 17.747 -6.252 6.851 1.00 93.81 89 PHE A CA 1
ATOM 694 C C . PHE A 1 89 ? 18.571 -5.498 5.794 1.00 93.81 89 PHE A C 1
ATOM 696 O O . PHE A 1 89 ? 18.352 -4.315 5.533 1.00 93.81 89 PHE A O 1
ATOM 703 N N . ASP A 1 90 ? 19.561 -6.176 5.206 1.00 85.62 90 ASP A N 1
ATOM 704 C CA . ASP A 1 90 ? 20.368 -5.715 4.065 1.00 85.62 90 ASP A CA 1
ATOM 705 C C . ASP A 1 90 ? 20.738 -4.221 4.079 1.00 85.62 90 ASP A C 1
ATOM 707 O O . ASP A 1 90 ? 20.243 -3.424 3.280 1.00 85.62 90 ASP A O 1
ATOM 711 N N . GLY A 1 91 ? 21.626 -3.828 4.994 1.00 84.25 91 GLY A N 1
ATOM 712 C CA . GLY A 1 91 ? 22.123 -2.449 5.052 1.00 84.25 91 GLY A CA 1
ATOM 713 C C . GLY A 1 91 ? 21.110 -1.430 5.585 1.00 84.25 91 GLY A C 1
ATOM 714 O O . GLY A 1 91 ? 21.286 -0.236 5.353 1.00 84.25 91 GLY A O 1
ATOM 715 N N . GLY A 1 92 ? 20.076 -1.890 6.299 1.00 92.44 92 GLY A N 1
ATOM 716 C CA . GLY A 1 92 ? 19.131 -1.043 7.033 1.00 92.44 92 GLY A CA 1
ATOM 717 C C . GLY A 1 92 ? 17.806 -0.787 6.315 1.00 92.44 92 GLY A C 1
ATOM 718 O O . GLY A 1 92 ? 17.105 0.157 6.670 1.00 92.44 92 GLY A O 1
ATOM 719 N N . ASN A 1 93 ? 17.453 -1.571 5.288 1.00 95.12 93 ASN A N 1
ATOM 720 C CA . ASN A 1 93 ? 16.070 -1.584 4.803 1.00 95.12 93 ASN A CA 1
ATOM 721 C C . ASN A 1 93 ? 15.185 -2.183 5.901 1.00 95.12 93 ASN A C 1
ATOM 723 O O . ASN A 1 93 ? 15.601 -3.123 6.572 1.00 95.12 93 ASN A O 1
ATOM 727 N N . ARG A 1 94 ? 13.971 -1.667 6.088 1.00 97.50 94 ARG A N 1
ATOM 728 C CA . ARG A 1 94 ? 13.055 -2.149 7.129 1.00 97.50 94 ARG A CA 1
ATOM 729 C C . ARG A 1 94 ? 11.863 -2.855 6.508 1.00 97.50 94 ARG A C 1
ATOM 731 O O . ARG A 1 94 ? 11.067 -2.219 5.819 1.00 97.50 94 ARG A O 1
ATOM 738 N N . GLY A 1 95 ? 11.739 -4.150 6.767 1.00 97.81 95 GLY A N 1
ATOM 739 C CA . GLY A 1 95 ? 10.592 -4.957 6.368 1.00 97.81 95 GLY A CA 1
ATOM 740 C C . GLY A 1 95 ? 9.483 -4.848 7.401 1.00 97.81 95 GLY A C 1
ATOM 741 O O . GLY A 1 95 ? 9.759 -4.845 8.597 1.00 97.81 95 GLY A O 1
ATOM 742 N N . ILE A 1 96 ? 8.242 -4.747 6.940 1.00 98.25 96 ILE A N 1
ATOM 743 C CA . ILE A 1 96 ? 7.039 -4.704 7.769 1.00 98.25 96 ILE A CA 1
ATOM 744 C C . ILE A 1 96 ? 6.074 -5.725 7.179 1.00 98.25 96 ILE A C 1
ATOM 746 O O . ILE A 1 96 ? 5.652 -5.567 6.035 1.00 98.25 96 ILE A O 1
ATOM 750 N N . LEU A 1 97 ? 5.761 -6.771 7.939 1.00 98.31 97 LEU A N 1
ATOM 751 C CA . LEU A 1 97 ? 4.814 -7.813 7.564 1.00 98.31 97 LEU A CA 1
ATOM 752 C C . LEU A 1 97 ? 3.582 -7.729 8.463 1.00 98.31 97 LEU A C 1
ATOM 754 O O . LEU A 1 97 ? 3.689 -7.844 9.685 1.00 98.31 97 LEU A O 1
ATOM 758 N N . GLU A 1 98 ? 2.422 -7.546 7.846 1.00 97.94 98 GLU A N 1
ATOM 759 C CA . GLU A 1 98 ? 1.117 -7.502 8.497 1.00 97.94 98 GLU A CA 1
ATOM 760 C C . GLU A 1 98 ? 0.286 -8.704 8.026 1.00 97.94 98 GLU A C 1
ATOM 762 O O . GLU A 1 98 ? 0.204 -8.988 6.829 1.00 97.94 98 GLU A O 1
ATOM 767 N N . LEU A 1 99 ? -0.315 -9.429 8.970 1.00 97.75 99 LEU A N 1
ATOM 768 C CA . LEU A 1 99 ? -1.130 -10.616 8.715 1.00 97.75 99 LEU A CA 1
ATOM 769 C C . LEU A 1 99 ? -2.496 -10.467 9.378 1.00 97.75 99 LEU A C 1
ATOM 771 O O . LEU A 1 99 ? -2.599 -9.933 10.487 1.00 97.75 99 LEU A O 1
ATOM 775 N N . VAL A 1 100 ? -3.521 -11.014 8.729 1.00 97.75 100 VAL A N 1
ATOM 776 C CA . VAL A 1 100 ? -4.845 -11.208 9.327 1.00 97.75 100 VAL A CA 1
ATOM 777 C C . VAL A 1 100 ? -5.247 -12.667 9.192 1.00 97.75 100 VAL A C 1
ATOM 779 O O . VAL A 1 100 ? -5.091 -13.254 8.117 1.00 97.75 100 VAL A O 1
ATOM 782 N N . THR A 1 101 ? -5.771 -13.244 10.272 1.00 96.56 101 THR A N 1
ATOM 783 C CA . THR A 1 101 ? -6.406 -14.565 10.249 1.00 96.56 101 THR A CA 1
ATOM 784 C C . THR A 1 101 ? -7.871 -14.491 10.632 1.00 96.56 101 THR A C 1
ATOM 786 O O . THR A 1 101 ? -8.273 -13.611 11.391 1.00 96.56 101 THR A O 1
ATOM 789 N N . ASP A 1 102 ? -8.667 -15.442 10.156 1.00 93.94 102 ASP A N 1
ATOM 790 C CA . ASP A 1 102 ? -9.981 -15.702 10.745 1.00 93.94 102 ASP A CA 1
ATOM 791 C C . ASP A 1 102 ? -9.866 -16.371 12.132 1.00 93.94 102 ASP A C 1
ATOM 793 O O . ASP A 1 102 ? -8.764 -16.576 12.661 1.00 93.94 102 ASP A O 1
ATOM 797 N N . ASP A 1 103 ? -11.018 -16.688 12.727 1.00 90.25 103 ASP A N 1
ATOM 798 C CA . ASP A 1 103 ? -11.129 -17.296 14.059 1.00 90.25 103 ASP A CA 1
ATOM 799 C C . ASP A 1 103 ? -10.542 -18.724 14.116 1.00 90.25 103 ASP A C 1
ATOM 801 O O . ASP A 1 103 ? -10.160 -19.195 15.189 1.00 90.25 103 ASP A O 1
ATOM 805 N N . ASP A 1 104 ? -10.422 -19.400 12.965 1.00 89.12 104 ASP A N 1
ATOM 806 C CA . ASP A 1 104 ? -9.828 -20.737 12.834 1.00 89.12 104 ASP A CA 1
ATOM 807 C C . ASP A 1 104 ? -8.303 -20.679 12.595 1.00 89.12 104 ASP A C 1
ATOM 809 O O . ASP A 1 104 ? -7.637 -21.714 12.483 1.00 89.12 104 ASP A O 1
ATOM 813 N N . GLY A 1 105 ? -7.724 -19.474 12.525 1.00 89.12 105 GLY A N 1
ATOM 814 C CA . GLY A 1 105 ? -6.297 -19.256 12.285 1.00 89.12 105 GLY A CA 1
ATOM 815 C C . GLY A 1 105 ? -5.886 -19.386 10.815 1.00 89.12 105 GLY A C 1
ATOM 816 O O . GLY A 1 105 ? -4.696 -19.517 10.520 1.00 89.12 105 GLY A O 1
ATOM 817 N N . LYS A 1 106 ? -6.835 -19.359 9.872 1.00 93.94 106 LYS A N 1
ATOM 818 C CA . LYS A 1 106 ? -6.537 -19.336 8.435 1.00 93.94 106 LYS A CA 1
ATOM 819 C C . LYS A 1 106 ? -6.185 -17.917 8.000 1.00 93.94 106 LYS A C 1
ATOM 821 O O . LYS A 1 106 ? -6.893 -16.969 8.326 1.00 93.94 106 LYS A O 1
ATOM 826 N N . LEU A 1 107 ? -5.119 -17.776 7.215 1.00 96.25 107 LEU A N 1
ATOM 827 C CA . LEU A 1 107 ? -4.693 -16.504 6.634 1.00 96.25 107 LEU A CA 1
ATOM 828 C C . LEU A 1 107 ? -5.773 -15.961 5.686 1.00 96.25 107 LEU A C 1
ATOM 830 O O . LEU A 1 107 ? -6.154 -16.610 4.710 1.00 96.25 107 LEU A O 1
ATOM 834 N N . THR A 1 108 ? -6.240 -14.747 5.965 1.00 96.69 108 THR A N 1
ATOM 835 C CA . THR A 1 108 ? -7.184 -13.994 5.122 1.00 96.69 108 THR A CA 1
ATOM 836 C C . THR A 1 108 ? -6.527 -12.779 4.479 1.00 96.69 108 THR A C 1
ATOM 838 O O . THR A 1 108 ? -6.989 -12.304 3.442 1.00 96.69 108 THR A O 1
ATOM 841 N N . HIS A 1 109 ? -5.422 -12.298 5.052 1.00 97.94 109 HIS A N 1
ATOM 842 C CA . HIS A 1 109 ? -4.631 -11.210 4.498 1.00 97.94 109 HIS A CA 1
ATOM 843 C C . HIS A 1 109 ? -3.152 -11.364 4.853 1.00 97.94 109 HIS A C 1
ATOM 845 O O . HIS A 1 109 ? -2.808 -11.737 5.975 1.00 97.94 109 HIS A O 1
ATOM 851 N N . VAL A 1 110 ? -2.292 -11.052 3.887 1.00 98.06 110 VAL A N 1
ATOM 852 C CA . VAL A 1 110 ? -0.838 -10.972 4.033 1.00 98.06 110 VAL A CA 1
ATOM 853 C C . VAL A 1 110 ? -0.406 -9.734 3.265 1.00 98.06 110 VAL A C 1
ATOM 855 O O . VAL A 1 110 ? -0.664 -9.644 2.065 1.00 98.06 110 VAL A O 1
ATOM 858 N N . GLU A 1 111 ? 0.229 -8.785 3.941 1.00 98.12 111 GLU A N 1
ATOM 859 C CA . GLU A 1 111 ? 0.760 -7.586 3.304 1.00 98.12 111 GLU A CA 1
ATOM 860 C C . GLU A 1 111 ? 2.158 -7.279 3.829 1.00 98.12 111 GLU A C 1
ATOM 862 O O . GLU A 1 111 ? 2.378 -7.093 5.025 1.00 98.12 111 GLU A O 1
ATOM 867 N N . PHE A 1 112 ? 3.115 -7.218 2.912 1.00 98.12 112 PHE A N 1
ATOM 868 C CA . PHE A 1 112 ? 4.479 -6.817 3.175 1.00 98.12 112 PHE A CA 1
ATOM 869 C C . PHE A 1 112 ? 4.767 -5.457 2.544 1.00 98.12 112 PHE A C 1
ATOM 871 O O . PHE A 1 112 ? 4.456 -5.182 1.378 1.00 98.12 112 PHE A O 1
ATOM 878 N N . ASN A 1 113 ? 5.428 -4.607 3.319 1.00 96.94 113 ASN A N 1
ATOM 879 C CA . ASN A 1 113 ? 6.017 -3.370 2.847 1.00 96.94 113 ASN A CA 1
ATOM 880 C C . ASN A 1 113 ? 7.493 -3.327 3.240 1.00 96.94 113 ASN A C 1
ATOM 882 O O . ASN A 1 113 ? 7.899 -3.838 4.282 1.00 96.94 113 ASN A O 1
ATOM 886 N N . GLU A 1 114 ? 8.297 -2.671 2.415 1.00 96.69 114 GLU A N 1
ATOM 887 C CA . GLU A 1 114 ? 9.694 -2.400 2.716 1.00 96.69 114 GLU A CA 1
ATOM 888 C C . GLU A 1 114 ? 9.931 -0.901 2.671 1.00 96.69 114 GLU A C 1
ATOM 890 O O . GLU A 1 114 ? 9.675 -0.247 1.657 1.00 96.69 114 GLU A O 1
ATOM 895 N N . MET A 1 115 ? 10.462 -0.369 3.764 1.00 97.50 115 MET A N 1
ATOM 896 C CA . MET A 1 115 ? 11.000 0.980 3.804 1.00 97.50 115 MET A CA 1
ATOM 897 C C . MET A 1 115 ? 12.469 0.916 3.396 1.00 97.50 115 MET A C 1
ATOM 899 O O . MET A 1 115 ? 13.251 0.159 3.978 1.00 97.50 115 MET A O 1
ATOM 903 N N . ALA A 1 116 ? 12.850 1.702 2.395 1.00 96.25 116 ALA A N 1
ATOM 904 C CA . ALA A 1 116 ? 14.248 1.865 2.026 1.00 96.25 116 ALA A CA 1
ATOM 905 C C . ALA A 1 116 ? 15.059 2.445 3.196 1.00 96.25 116 ALA A C 1
ATOM 907 O O . ALA A 1 116 ? 14.539 3.224 3.996 1.00 96.25 116 ALA A O 1
ATOM 908 N N . SER A 1 117 ? 16.334 2.063 3.291 1.00 95.81 117 SER A N 1
ATOM 909 C CA . SER A 1 117 ? 17.200 2.495 4.391 1.00 95.81 117 SER A CA 1
ATOM 910 C C . SER A 1 117 ? 17.327 4.021 4.486 1.00 95.81 117 SER A C 1
ATOM 912 O O . SER A 1 117 ? 17.181 4.753 3.505 1.00 95.81 117 SER A O 1
ATOM 914 N N . ALA A 1 118 ? 17.645 4.531 5.677 1.00 94.81 118 ALA A N 1
ATOM 915 C CA . ALA A 1 118 ? 17.839 5.970 5.879 1.00 94.81 118 ALA A CA 1
ATOM 916 C C . ALA A 1 118 ? 19.002 6.547 5.046 1.00 94.81 118 ALA A C 1
ATOM 918 O O . ALA A 1 118 ? 19.023 7.734 4.736 1.00 94.81 118 ALA A O 1
ATOM 919 N N . ASN A 1 119 ? 19.965 5.701 4.679 1.00 93.38 119 ASN A N 1
ATOM 920 C CA . ASN A 1 119 ? 21.126 6.014 3.850 1.00 93.38 119 ASN A CA 1
ATOM 921 C C . ASN A 1 119 ? 21.028 5.388 2.447 1.00 93.38 119 ASN A C 1
ATOM 923 O O . ASN A 1 119 ? 22.054 5.027 1.867 1.00 93.38 119 ASN A O 1
ATOM 927 N N . TYR A 1 120 ? 19.811 5.203 1.926 1.00 93.62 120 TYR A N 1
ATOM 928 C CA . TYR A 1 120 ? 19.609 4.573 0.625 1.00 93.62 120 TYR A CA 1
ATOM 929 C C . TYR A 1 120 ? 20.408 5.290 -0.473 1.00 93.62 120 TYR A C 1
ATOM 931 O O . TYR A 1 120 ? 20.503 6.517 -0.485 1.00 93.62 120 TYR A O 1
ATOM 939 N N . TYR A 1 121 ? 20.993 4.522 -1.398 1.00 89.94 121 TYR A N 1
ATOM 940 C CA . TYR A 1 121 ? 21.944 5.057 -2.384 1.00 89.94 121 TYR A CA 1
ATOM 941 C C . TYR A 1 121 ? 21.328 6.092 -3.332 1.00 89.94 121 TYR A C 1
ATOM 943 O O . TYR A 1 121 ? 22.051 6.935 -3.853 1.00 89.94 121 TYR A O 1
ATOM 951 N N . GLU A 1 122 ? 20.018 6.006 -3.573 1.00 92.94 122 GLU A N 1
ATOM 952 C CA . GLU A 1 122 ? 19.237 7.026 -4.265 1.00 92.94 122 GLU A CA 1
ATOM 953 C C . GLU A 1 122 ? 18.516 7.867 -3.200 1.00 92.94 122 GLU A C 1
ATOM 955 O O . GLU A 1 122 ? 17.510 7.399 -2.649 1.00 92.94 122 GLU A O 1
ATOM 960 N N . PRO A 1 123 ? 19.015 9.078 -2.873 1.00 94.81 123 PRO A N 1
ATOM 961 C CA . PRO A 1 123 ? 18.539 9.850 -1.728 1.00 94.81 123 PRO A CA 1
ATOM 962 C C . PRO A 1 123 ? 17.051 10.184 -1.775 1.00 94.81 123 PRO A C 1
ATOM 964 O O . PRO A 1 123 ? 16.446 10.340 -0.715 1.00 94.81 123 PRO A O 1
ATOM 967 N N . LYS A 1 124 ? 16.443 10.259 -2.974 1.00 96.06 124 LYS A N 1
ATOM 968 C CA . LYS A 1 124 ? 14.989 10.447 -3.117 1.00 96.06 124 LYS A CA 1
ATOM 969 C C . LYS A 1 124 ? 14.208 9.411 -2.306 1.00 96.06 124 LYS A C 1
ATOM 971 O O . LYS A 1 124 ? 13.204 9.757 -1.697 1.00 96.06 124 LYS A O 1
ATOM 976 N N . TYR A 1 125 ? 14.677 8.164 -2.277 1.00 96.88 125 TYR A N 1
ATOM 977 C CA . TYR A 1 125 ? 13.962 7.048 -1.662 1.00 96.88 125 TYR A CA 1
ATOM 978 C C . TYR A 1 125 ? 14.398 6.744 -0.227 1.00 96.88 125 TYR A C 1
ATOM 980 O O . TYR A 1 125 ? 13.968 5.736 0.321 1.00 96.88 125 TYR A O 1
ATOM 988 N N . ALA A 1 126 ? 15.223 7.573 0.414 1.00 96.50 126 ALA A N 1
ATOM 989 C CA . ALA A 1 126 ? 15.591 7.350 1.811 1.00 96.50 126 ALA A CA 1
ATOM 990 C C . ALA A 1 126 ? 14.341 7.324 2.714 1.00 96.50 126 ALA A C 1
ATOM 992 O O . ALA A 1 126 ? 13.549 8.265 2.713 1.00 96.50 126 ALA A O 1
ATOM 993 N N . ASN A 1 127 ? 14.163 6.247 3.490 1.00 96.50 127 ASN A N 1
ATOM 994 C CA . ASN A 1 127 ? 12.966 5.989 4.307 1.00 96.50 127 ASN A CA 1
ATOM 995 C C . ASN A 1 127 ? 11.633 5.957 3.532 1.00 96.50 127 ASN A C 1
ATOM 997 O O . ASN A 1 127 ? 10.574 6.076 4.146 1.00 96.50 127 ASN A O 1
ATOM 1001 N N . ALA A 1 128 ? 11.651 5.797 2.207 1.00 97.56 128 ALA A N 1
ATOM 1002 C CA . ALA A 1 128 ? 10.437 5.706 1.403 1.00 97.56 128 ALA A CA 1
ATOM 1003 C C . ALA A 1 128 ? 9.902 4.269 1.362 1.00 97.56 128 ALA A C 1
ATOM 1005 O O . ALA A 1 128 ? 10.673 3.307 1.368 1.00 97.56 128 ALA A O 1
ATOM 1006 N N . SER A 1 129 ? 8.578 4.115 1.273 1.00 97.75 129 SER A N 1
ATOM 1007 C CA . SER A 1 129 ? 7.973 2.810 0.986 1.00 97.75 129 SER A CA 1
ATOM 1008 C C . SER A 1 129 ? 8.316 2.391 -0.439 1.00 97.75 129 SER A C 1
ATOM 1010 O O . SER A 1 129 ? 8.016 3.115 -1.383 1.00 97.75 129 SER A O 1
ATOM 1012 N N . LYS A 1 130 ? 8.888 1.202 -0.625 1.00 96.31 130 LYS A N 1
ATOM 1013 C CA . LYS A 1 130 ? 9.163 0.656 -1.962 1.00 96.31 130 LYS A CA 1
ATOM 1014 C C . LYS A 1 130 ? 7.900 0.187 -2.681 1.00 96.31 130 LYS A C 1
ATOM 1016 O O . LYS A 1 130 ? 7.869 0.212 -3.908 1.00 96.31 130 LYS A O 1
ATOM 1021 N N . ARG A 1 131 ? 6.875 -0.226 -1.922 1.00 96.56 131 ARG A N 1
ATOM 1022 C CA . ARG A 1 131 ? 5.583 -0.682 -2.453 1.00 96.56 131 ARG A CA 1
ATOM 1023 C C . ARG A 1 131 ? 4.719 0.470 -2.941 1.00 96.56 131 ARG A C 1
ATOM 1025 O O . ARG A 1 131 ? 4.185 0.396 -4.035 1.00 96.56 131 ARG A O 1
ATOM 1032 N N . LEU A 1 132 ? 4.539 1.479 -2.092 1.00 97.62 132 LEU A N 1
ATOM 1033 C CA . LEU A 1 132 ? 3.444 2.445 -2.204 1.00 97.62 132 LEU A CA 1
ATOM 1034 C C . LEU A 1 132 ? 3.893 3.816 -2.742 1.00 97.62 132 LEU A C 1
ATOM 1036 O O . LEU A 1 132 ? 3.045 4.663 -3.016 1.00 97.62 132 LEU A O 1
ATOM 1040 N N . SER A 1 133 ? 5.201 4.038 -2.909 1.00 97.94 133 SER A N 1
ATOM 1041 C CA . SER A 1 133 ? 5.742 5.224 -3.588 1.00 97.94 133 SER A CA 1
ATOM 1042 C C . SER A 1 133 ? 6.001 4.972 -5.079 1.00 97.94 133 SER A C 1
ATOM 1044 O O . SER A 1 133 ? 5.759 3.889 -5.610 1.00 97.94 133 SER A O 1
ATOM 1046 N N . ASP A 1 134 ? 6.581 5.959 -5.756 1.00 96.31 134 ASP A N 1
ATOM 1047 C CA . ASP A 1 134 ? 7.053 5.865 -7.135 1.00 96.31 134 ASP A CA 1
ATOM 1048 C C . ASP A 1 134 ? 8.331 5.016 -7.316 1.00 96.31 134 ASP A C 1
ATOM 1050 O O . ASP A 1 134 ? 8.820 4.861 -8.436 1.00 96.31 134 ASP A O 1
ATOM 1054 N N . TYR A 1 135 ? 8.860 4.396 -6.254 1.00 96.56 135 TYR A N 1
ATOM 1055 C CA . TYR A 1 135 ? 10.056 3.545 -6.315 1.00 96.56 135 TYR A CA 1
ATOM 1056 C C . TYR A 1 135 ? 9.968 2.440 -7.385 1.00 96.56 135 TYR A C 1
ATOM 1058 O O . TYR A 1 135 ? 10.950 2.159 -8.079 1.00 96.56 135 TYR A O 1
ATOM 1066 N N . ALA A 1 136 ? 8.795 1.825 -7.569 1.00 95.44 136 ALA A N 1
ATOM 1067 C CA . ALA A 1 136 ? 8.601 0.802 -8.596 1.00 95.44 136 ALA A CA 1
ATOM 1068 C C . ALA A 1 136 ? 8.810 1.353 -10.021 1.00 95.44 136 ALA A C 1
ATOM 1070 O O . ALA A 1 136 ? 9.380 0.655 -10.861 1.00 95.44 136 ALA A O 1
ATOM 1071 N N . PHE A 1 137 ? 8.462 2.622 -10.282 1.00 95.56 137 PHE A N 1
ATOM 1072 C CA . PHE A 1 137 ? 8.772 3.290 -11.552 1.00 95.56 137 PHE A CA 1
ATOM 1073 C C . PHE A 1 137 ? 10.264 3.539 -11.726 1.00 95.56 137 PHE A C 1
ATOM 1075 O O . PHE A 1 137 ? 10.791 3.369 -12.825 1.00 95.56 137 PHE A O 1
ATOM 1082 N N . PHE A 1 138 ? 10.966 3.897 -10.652 1.00 94.00 138 PHE A N 1
ATOM 1083 C CA . PHE A 1 138 ? 12.421 4.008 -10.686 1.00 94.00 138 PHE A CA 1
ATOM 1084 C C . PHE A 1 138 ? 13.102 2.670 -10.981 1.00 94.00 138 PHE A C 1
ATOM 1086 O O . PHE A 1 138 ? 14.062 2.617 -11.747 1.00 94.00 138 PHE A O 1
ATOM 1093 N N . GLN A 1 139 ? 12.586 1.564 -10.447 1.00 91.88 139 GLN A N 1
ATOM 1094 C CA . GLN A 1 139 ? 13.082 0.249 -10.834 1.00 91.88 139 GLN A CA 1
ATOM 1095 C C . GLN A 1 139 ? 12.736 -0.074 -12.291 1.00 91.88 139 GLN A C 1
ATOM 1097 O O . GLN A 1 139 ? 13.601 -0.541 -13.030 1.00 91.88 139 GLN A O 1
ATOM 1102 N N . ALA A 1 140 ? 11.502 0.201 -12.714 1.00 93.00 140 ALA A N 1
ATOM 1103 C CA . ALA A 1 140 ? 11.051 -0.034 -14.078 1.00 93.00 140 ALA A CA 1
ATOM 1104 C C . ALA A 1 140 ? 11.839 0.785 -15.113 1.00 93.00 140 ALA A C 1
ATOM 1106 O O . ALA A 1 140 ? 12.033 0.318 -16.227 1.00 93.00 140 ALA A O 1
ATOM 1107 N N . SER A 1 141 ? 12.365 1.964 -14.779 1.00 91.50 141 SER A N 1
ATOM 1108 C CA . SER A 1 141 ? 13.175 2.755 -15.717 1.00 91.50 141 SER A CA 1
ATOM 1109 C C . SER A 1 141 ? 14.604 2.226 -15.904 1.00 91.50 141 SER A C 1
ATOM 1111 O O . SER A 1 141 ? 15.272 2.593 -16.868 1.00 91.50 141 SER A O 1
ATOM 1113 N N . ASN A 1 142 ? 15.080 1.328 -15.037 1.00 89.50 142 ASN A N 1
ATOM 1114 C CA . ASN A 1 142 ? 16.445 0.810 -15.091 1.00 89.50 142 ASN A CA 1
ATOM 1115 C C . ASN A 1 142 ? 16.597 -0.304 -16.143 1.00 89.50 142 ASN A C 1
ATOM 1117 O O . ASN A 1 142 ? 15.828 -1.267 -16.134 1.00 89.50 142 ASN A O 1
ATOM 1121 N N . THR A 1 143 ? 17.615 -0.226 -17.008 1.00 89.50 143 THR A N 1
ATOM 1122 C CA . THR A 1 143 ? 17.856 -1.189 -18.105 1.00 89.50 143 THR A CA 1
ATOM 1123 C C . THR A 1 143 ? 18.046 -2.629 -17.631 1.00 89.50 143 THR A C 1
ATOM 1125 O O . THR A 1 143 ? 17.688 -3.560 -18.343 1.00 89.50 143 THR A O 1
ATOM 1128 N N . ARG A 1 144 ? 18.489 -2.855 -16.386 1.00 84.56 144 ARG A N 1
ATOM 1129 C CA . ARG A 1 144 ? 18.556 -4.208 -15.792 1.00 84.56 144 ARG A CA 1
ATOM 1130 C C . ARG A 1 144 ? 17.200 -4.918 -15.717 1.00 84.56 144 ARG A C 1
ATOM 1132 O O . ARG A 1 144 ? 17.138 -6.140 -15.677 1.00 84.56 144 ARG A O 1
ATOM 1139 N N . THR A 1 145 ? 16.112 -4.155 -15.667 1.00 89.56 145 THR A N 1
ATOM 1140 C CA . THR A 1 145 ? 14.749 -4.692 -15.618 1.00 89.56 145 THR A CA 1
ATOM 1141 C C . THR A 1 145 ? 14.232 -5.060 -17.012 1.00 89.56 145 THR A C 1
ATOM 1143 O O . THR A 1 145 ? 13.165 -5.647 -17.122 1.00 89.56 145 THR A O 1
ATOM 1146 N N . ASP A 1 146 ? 14.981 -4.790 -18.086 1.00 90.50 146 ASP A N 1
ATOM 1147 C CA . ASP A 1 146 ? 14.606 -5.219 -19.442 1.00 90.50 146 ASP A CA 1
ATOM 1148 C C . ASP A 1 146 ? 14.635 -6.749 -19.596 1.00 90.50 146 ASP A C 1
ATOM 1150 O O . ASP A 1 146 ? 13.936 -7.303 -20.442 1.00 90.50 146 ASP A O 1
ATOM 1154 N N . ASP A 1 147 ? 15.424 -7.441 -18.770 1.00 86.62 147 ASP A N 1
ATOM 1155 C CA . ASP A 1 147 ? 15.540 -8.901 -18.808 1.00 86.62 147 ASP A CA 1
ATOM 1156 C C . ASP A 1 147 ? 14.365 -9.607 -18.148 1.00 86.62 147 ASP A C 1
ATOM 1158 O O . ASP A 1 147 ? 13.937 -10.664 -18.604 1.00 86.62 147 ASP A O 1
ATOM 1162 N N . THR A 1 148 ? 13.865 -9.036 -17.056 1.00 88.00 148 THR A N 1
ATOM 1163 C CA . THR A 1 148 ? 12.858 -9.681 -16.216 1.00 88.00 148 THR A CA 1
ATOM 1164 C C . THR A 1 148 ? 11.479 -9.065 -16.383 1.00 88.00 148 THR A C 1
ATOM 1166 O O . THR A 1 148 ? 10.493 -9.765 -16.201 1.00 88.00 148 THR A O 1
ATOM 1169 N N . LEU A 1 149 ? 11.393 -7.776 -16.729 1.00 91.25 149 LEU A N 1
ATOM 1170 C CA . LEU A 1 149 ? 10.153 -6.993 -16.782 1.00 91.25 149 LEU A CA 1
ATOM 1171 C C . LEU A 1 149 ? 9.359 -7.021 -15.467 1.00 91.25 149 LEU A C 1
ATOM 1173 O O . LEU A 1 149 ? 8.145 -6.833 -15.455 1.00 91.25 149 LEU A O 1
ATOM 1177 N N . VAL A 1 150 ? 10.059 -7.206 -14.345 1.00 90.81 150 VAL A N 1
ATOM 1178 C CA . VAL A 1 150 ? 9.468 -7.247 -13.003 1.00 90.81 150 VAL A CA 1
ATOM 1179 C C . VAL A 1 150 ? 10.070 -6.196 -12.086 1.00 90.81 150 VAL A C 1
ATOM 1181 O O . VAL A 1 150 ? 11.265 -5.887 -12.121 1.00 90.81 150 VAL A O 1
ATOM 1184 N N . THR A 1 151 ? 9.216 -5.665 -11.225 1.00 92.81 151 THR A N 1
ATOM 1185 C CA . THR A 1 151 ? 9.588 -4.780 -10.127 1.00 92.81 151 THR A CA 1
ATOM 1186 C C . THR A 1 151 ? 9.602 -5.538 -8.802 1.00 92.81 151 THR A C 1
ATOM 1188 O O . THR A 1 151 ? 9.207 -6.701 -8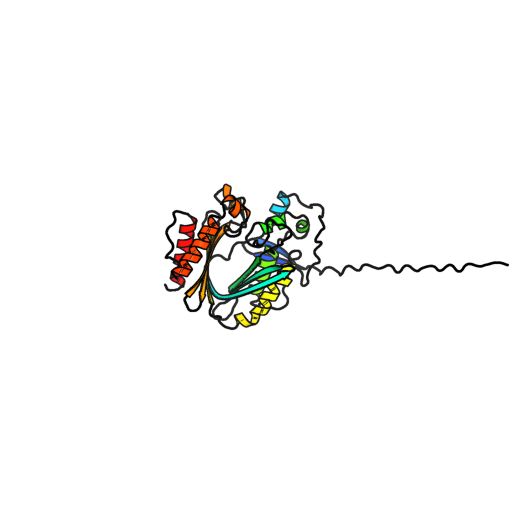.709 1.00 92.81 151 THR A O 1
ATOM 1191 N N . TRP A 1 152 ? 10.029 -4.842 -7.754 1.00 92.69 152 TRP A N 1
ATOM 1192 C CA . TRP A 1 152 ? 9.951 -5.283 -6.372 1.00 92.69 152 TRP A CA 1
ATOM 1193 C C . TRP A 1 152 ? 8.520 -5.684 -5.983 1.00 92.69 152 TRP A C 1
ATOM 1195 O O . TRP A 1 152 ? 8.312 -6.717 -5.348 1.00 92.69 152 TRP A O 1
ATOM 1205 N N . VAL A 1 153 ? 7.526 -4.910 -6.437 1.00 95.50 153 VAL A N 1
ATOM 1206 C CA . VAL A 1 153 ? 6.108 -5.124 -6.107 1.00 95.50 153 VAL A CA 1
ATOM 1207 C C . VAL A 1 153 ? 5.633 -6.479 -6.628 1.00 95.50 153 VAL A C 1
ATOM 1209 O O . VAL A 1 153 ? 4.957 -7.211 -5.909 1.00 95.50 153 VAL A O 1
ATOM 1212 N N . ASN A 1 154 ? 6.052 -6.863 -7.838 1.00 94.75 154 ASN A N 1
ATOM 1213 C CA . ASN A 1 154 ? 5.734 -8.171 -8.414 1.00 94.75 154 ASN A CA 1
ATOM 1214 C C . ASN A 1 154 ? 6.276 -9.321 -7.555 1.00 94.75 154 ASN A C 1
ATOM 1216 O O . ASN A 1 154 ? 5.573 -10.296 -7.305 1.00 94.75 154 ASN A O 1
ATOM 1220 N N . GLY A 1 155 ? 7.524 -9.209 -7.088 1.00 93.56 155 GLY A N 1
ATOM 1221 C CA . GLY A 1 155 ? 8.151 -10.262 -6.291 1.00 93.56 155 GLY A CA 1
ATOM 1222 C C . GLY A 1 155 ? 7.481 -10.475 -4.937 1.00 93.56 155 GLY A C 1
ATOM 1223 O O . GLY A 1 155 ? 7.325 -11.619 -4.515 1.00 93.56 155 GLY A O 1
ATOM 1224 N N . ILE A 1 156 ? 7.071 -9.390 -4.278 1.00 95.25 156 ILE A N 1
ATOM 1225 C CA . ILE A 1 156 ? 6.415 -9.454 -2.970 1.00 95.25 156 ILE A CA 1
ATOM 1226 C C . ILE A 1 156 ? 4.966 -9.917 -3.084 1.00 95.25 156 ILE A C 1
ATOM 1228 O O . ILE A 1 156 ? 4.589 -10.861 -2.400 1.00 95.25 156 ILE A O 1
ATOM 1232 N N . THR A 1 157 ? 4.178 -9.342 -3.992 1.00 95.38 157 THR A N 1
ATOM 1233 C CA . THR A 1 157 ? 2.771 -9.749 -4.179 1.00 95.38 157 THR A CA 1
ATOM 1234 C C . THR A 1 157 ? 2.642 -11.209 -4.623 1.00 95.38 157 THR A C 1
ATOM 1236 O O . THR A 1 157 ? 1.726 -11.912 -4.199 1.00 95.38 157 THR A O 1
ATOM 1239 N N . PHE A 1 158 ? 3.600 -11.720 -5.405 1.00 95.31 158 PHE A N 1
ATOM 1240 C CA . PHE A 1 158 ? 3.685 -13.147 -5.728 1.00 95.31 158 PHE A CA 1
ATOM 1241 C C . PHE A 1 158 ? 3.909 -14.027 -4.485 1.00 95.31 158 PHE A C 1
ATOM 1243 O O . PHE A 1 158 ? 3.341 -15.115 -4.379 1.00 95.31 158 PHE A O 1
ATOM 1250 N N . LEU A 1 159 ? 4.731 -13.576 -3.535 1.00 95.69 159 LEU A N 1
ATOM 1251 C CA . LEU A 1 159 ? 4.984 -14.306 -2.292 1.00 95.69 159 LEU A CA 1
ATOM 1252 C C . LEU A 1 159 ? 3.798 -14.222 -1.318 1.00 95.69 159 LEU A C 1
ATOM 1254 O O . LEU A 1 159 ? 3.437 -15.235 -0.724 1.00 95.69 159 LEU A O 1
ATOM 1258 N N . GLU A 1 160 ? 3.149 -13.060 -1.209 1.00 97.25 160 GLU A N 1
ATOM 1259 C CA . GLU A 1 160 ? 1.891 -12.888 -0.460 1.00 97.25 160 GLU A CA 1
ATOM 1260 C C . GLU A 1 160 ? 0.825 -13.872 -0.955 1.00 97.25 160 GLU A C 1
ATOM 1262 O O . GLU A 1 160 ? 0.204 -14.578 -0.159 1.00 97.25 160 GLU A O 1
ATOM 1267 N N . GLY A 1 161 ? 0.675 -13.981 -2.280 1.00 95.94 161 GLY A N 1
ATOM 1268 C CA . GLY A 1 161 ? -0.248 -14.918 -2.915 1.00 95.94 161 GLY A CA 1
ATOM 1269 C C . GLY A 1 161 ? 0.049 -16.382 -2.579 1.00 95.94 161 GLY A C 1
ATOM 1270 O O . GLY A 1 161 ? -0.877 -17.122 -2.253 1.00 95.94 161 GLY A O 1
ATOM 1271 N N . GLN A 1 162 ? 1.321 -16.800 -2.593 1.00 96.19 162 GLN A N 1
ATOM 1272 C CA . GLN A 1 162 ? 1.706 -18.158 -2.179 1.00 96.19 162 GLN A CA 1
ATOM 1273 C C . GLN A 1 162 ? 1.371 -18.425 -0.705 1.00 96.19 162 GLN A C 1
ATOM 1275 O O . GLN A 1 162 ? 0.805 -19.471 -0.393 1.00 96.19 162 GLN A O 1
ATOM 1280 N N . MET A 1 163 ? 1.674 -17.489 0.202 1.00 97.31 163 MET A N 1
ATOM 1281 C CA . MET A 1 163 ? 1.377 -17.651 1.633 1.00 97.31 163 MET A CA 1
ATOM 1282 C C . MET A 1 163 ? -0.123 -17.798 1.894 1.00 97.31 163 MET A C 1
ATOM 1284 O O . MET A 1 163 ? -0.529 -18.677 2.653 1.00 97.31 163 MET A O 1
ATOM 1288 N N . LEU A 1 164 ? -0.944 -16.978 1.229 1.00 96.69 164 LEU A N 1
ATOM 1289 C CA . LEU A 1 164 ? -2.404 -17.054 1.309 1.00 96.69 164 LEU A CA 1
ATOM 1290 C C . LEU A 1 164 ? -2.943 -18.368 0.731 1.00 96.69 164 LEU A C 1
ATOM 1292 O O . LEU A 1 164 ? -3.745 -19.041 1.376 1.00 96.69 164 LEU A O 1
ATOM 1296 N N . ALA A 1 165 ? -2.499 -18.752 -0.469 1.00 96.00 165 ALA A N 1
ATOM 1297 C CA . ALA A 1 165 ? -2.995 -19.941 -1.160 1.00 96.00 165 ALA A CA 1
ATOM 1298 C C . ALA A 1 165 ? -2.618 -21.243 -0.439 1.00 96.00 165 ALA A C 1
ATOM 1300 O O . ALA A 1 165 ? -3.422 -22.172 -0.366 1.00 96.00 165 ALA A O 1
ATOM 1301 N N . GLU A 1 166 ? -1.404 -21.311 0.104 1.00 96.69 166 GLU A N 1
ATOM 1302 C CA . GLU A 1 166 ? -0.896 -22.491 0.805 1.00 96.69 166 GLU A CA 1
ATOM 1303 C C . GLU A 1 166 ? -1.200 -22.471 2.310 1.00 96.69 166 GLU A C 1
ATOM 1305 O O . GLU A 1 166 ? -0.948 -23.461 2.998 1.00 96.69 166 GLU A O 1
ATOM 1310 N N . ASN A 1 167 ? -1.740 -21.359 2.821 1.00 96.25 167 ASN A N 1
ATOM 1311 C CA . ASN A 1 167 ? -2.024 -21.119 4.234 1.00 96.25 167 ASN A CA 1
ATOM 1312 C C . ASN A 1 167 ? -0.830 -21.454 5.154 1.00 96.25 167 ASN A C 1
ATOM 1314 O O . ASN A 1 167 ? -0.969 -22.161 6.155 1.00 96.25 167 ASN A O 1
ATOM 1318 N N . ARG A 1 168 ? 0.369 -20.977 4.792 1.00 96.06 168 ARG A N 1
ATOM 1319 C CA . ARG A 1 168 ? 1.609 -21.171 5.564 1.00 96.06 168 ARG A CA 1
ATOM 1320 C C . ARG A 1 168 ? 2.519 -19.950 5.486 1.00 96.06 168 ARG A C 1
ATOM 1322 O O . ARG A 1 168 ? 2.479 -19.204 4.514 1.00 96.06 168 ARG A O 1
ATOM 1329 N N . LEU A 1 169 ? 3.372 -19.786 6.498 1.00 96.50 169 LEU A N 1
ATOM 1330 C CA . LEU A 1 169 ? 4.283 -18.640 6.635 1.00 96.50 169 LEU A CA 1
ATOM 1331 C C . LEU A 1 169 ? 5.769 -19.016 6.557 1.00 96.50 169 LEU A C 1
ATOM 1333 O O . LEU A 1 169 ? 6.617 -18.146 6.394 1.00 96.50 169 LEU A O 1
ATOM 1337 N N . ASP A 1 170 ? 6.102 -20.302 6.650 1.00 95.25 170 ASP A N 1
ATOM 1338 C CA . ASP A 1 170 ? 7.473 -20.799 6.590 1.00 95.25 170 ASP A CA 1
ATOM 1339 C C . ASP A 1 170 ? 7.642 -21.911 5.550 1.00 95.25 170 ASP A C 1
ATOM 1341 O O . ASP A 1 170 ? 6.683 -22.418 4.962 1.00 95.25 170 ASP A O 1
ATOM 1345 N N . GLY A 1 171 ? 8.901 -22.271 5.306 1.00 89.81 171 GLY A N 1
ATOM 1346 C CA . GLY A 1 171 ? 9.297 -23.281 4.331 1.00 89.81 171 GLY A CA 1
ATOM 1347 C C . GLY A 1 171 ? 9.797 -22.687 3.017 1.00 89.81 171 GLY A C 1
ATOM 1348 O O . GLY A 1 171 ? 10.123 -21.506 2.915 1.00 89.81 171 GLY A O 1
ATOM 1349 N N . ASN A 1 172 ? 9.889 -23.542 2.001 1.00 89.94 172 ASN A N 1
ATOM 1350 C CA . ASN A 1 172 ? 10.426 -23.157 0.703 1.00 89.94 172 ASN A CA 1
ATOM 1351 C C . ASN A 1 172 ? 9.331 -22.496 -0.136 1.00 89.94 172 ASN A C 1
ATOM 1353 O O . ASN A 1 172 ? 8.353 -23.144 -0.504 1.00 89.94 172 ASN A O 1
ATOM 1357 N N . PHE A 1 173 ? 9.507 -21.217 -0.445 1.00 93.00 173 PHE A N 1
ATOM 1358 C CA . PHE A 1 173 ? 8.671 -20.494 -1.397 1.00 93.00 173 PHE A CA 1
ATOM 1359 C C . PHE A 1 173 ? 9.447 -20.200 -2.676 1.00 93.00 173 PHE A C 1
ATOM 1361 O O . PHE A 1 173 ? 10.667 -19.996 -2.659 1.00 93.00 173 PHE A O 1
ATOM 1368 N N . GLU A 1 174 ? 8.730 -20.156 -3.793 1.00 93.19 174 GLU A N 1
ATOM 1369 C CA . GLU A 1 174 ? 9.273 -19.646 -5.044 1.00 93.19 174 GLU A CA 1
ATOM 1370 C C . GLU A 1 174 ? 9.361 -18.112 -4.963 1.00 93.19 174 GLU A C 1
ATOM 1372 O O . GLU A 1 174 ? 8.571 -17.449 -4.290 1.00 93.19 174 GLU A O 1
ATOM 1377 N N . THR A 1 175 ? 10.312 -17.513 -5.676 1.00 92.06 175 THR A N 1
ATOM 1378 C CA . THR A 1 175 ? 10.371 -16.052 -5.828 1.00 92.06 175 THR A CA 1
ATOM 1379 C C . THR A 1 175 ? 10.621 -15.659 -7.262 1.00 92.06 175 THR A C 1
ATOM 1381 O O . THR A 1 175 ? 11.369 -16.341 -7.960 1.00 92.06 175 THR A O 1
ATOM 1384 N N . VAL A 1 176 ? 10.150 -14.481 -7.637 1.00 90.44 176 VAL A 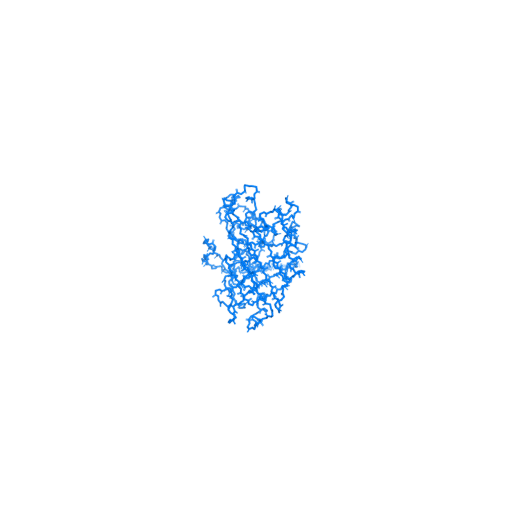N 1
ATOM 1385 C CA . VAL A 1 176 ? 10.395 -13.895 -8.951 1.00 90.44 176 VAL A CA 1
ATOM 1386 C C . VAL A 1 176 ? 11.874 -13.500 -9.125 1.00 90.44 176 VAL A C 1
ATOM 1388 O O . VAL A 1 176 ? 12.448 -12.779 -8.298 1.00 90.44 176 VAL A O 1
ATOM 1391 N N . LYS A 1 177 ? 12.503 -13.963 -10.215 1.00 86.81 177 LYS A N 1
ATOM 1392 C CA . LYS A 1 177 ? 13.870 -13.595 -10.622 1.00 86.81 177 LYS A CA 1
ATOM 1393 C C . LYS A 1 177 ? 13.972 -12.074 -10.784 1.00 86.81 177 LYS A C 1
ATOM 1395 O O . LYS A 1 177 ? 13.112 -11.449 -11.389 1.00 86.81 177 LYS A O 1
ATOM 1400 N N . GLY A 1 178 ? 15.025 -11.462 -10.239 1.00 80.62 178 GLY A N 1
ATOM 1401 C CA . GLY A 1 178 ? 15.223 -10.002 -10.286 1.00 80.62 178 GLY A CA 1
ATOM 1402 C C . GLY A 1 178 ? 14.525 -9.208 -9.172 1.00 80.62 178 GLY A C 1
ATOM 1403 O O . GLY A 1 178 ? 14.775 -8.012 -9.038 1.00 80.62 178 GLY A O 1
ATOM 1404 N N . SER A 1 179 ? 13.723 -9.867 -8.328 1.00 80.06 179 SER A N 1
ATOM 1405 C CA . SER A 1 179 ? 13.101 -9.288 -7.127 1.00 80.06 179 SER A CA 1
ATOM 1406 C C . SER A 1 179 ? 13.276 -10.186 -5.883 1.00 80.06 179 SER A C 1
ATOM 1408 O O . SER A 1 179 ? 12.508 -10.132 -4.923 1.00 80.06 179 SER A O 1
ATOM 1410 N N . SER A 1 180 ? 14.291 -11.051 -5.895 1.00 78.75 180 SER A N 1
ATOM 1411 C CA . SER A 1 180 ? 14.445 -12.165 -4.953 1.00 78.75 180 SER A CA 1
ATOM 1412 C C . SER A 1 180 ? 14.974 -11.789 -3.567 1.00 78.75 180 SER A C 1
ATOM 1414 O O . SER A 1 180 ? 14.752 -12.544 -2.620 1.00 78.75 180 SER A O 1
ATOM 1416 N N . THR A 1 181 ? 15.725 -10.688 -3.455 1.00 85.38 181 THR A N 1
ATOM 1417 C CA . THR A 1 181 ? 16.490 -10.341 -2.244 1.00 85.38 181 THR A CA 1
ATOM 1418 C C . THR A 1 181 ? 15.576 -9.921 -1.101 1.00 85.38 181 THR A C 1
ATOM 1420 O O . THR A 1 181 ? 15.571 -10.577 -0.069 1.00 85.38 181 THR A O 1
ATOM 1423 N N . SER A 1 182 ? 14.725 -8.915 -1.308 1.00 89.06 182 SER A N 1
ATOM 1424 C CA . SER A 1 182 ? 13.764 -8.454 -0.299 1.00 89.06 182 SER A CA 1
ATOM 1425 C C . SER A 1 182 ? 12.798 -9.544 0.161 1.00 89.06 182 SER A C 1
ATOM 1427 O O . SER A 1 182 ? 12.482 -9.637 1.344 1.00 89.06 182 SER A O 1
ATOM 1429 N N . ALA A 1 183 ? 12.378 -10.415 -0.759 1.00 91.94 183 ALA A N 1
ATOM 1430 C CA . ALA A 1 183 ? 11.566 -11.575 -0.422 1.00 91.94 183 ALA A CA 1
ATOM 1431 C C . ALA A 1 183 ? 12.314 -12.527 0.531 1.00 91.94 183 ALA A C 1
ATOM 1433 O O . ALA A 1 183 ? 11.770 -12.911 1.559 1.00 91.94 183 ALA A O 1
ATOM 1434 N N . ARG A 1 184 ? 13.572 -12.878 0.225 1.00 91.56 184 ARG A N 1
ATOM 1435 C CA . ARG A 1 184 ? 14.358 -13.850 1.011 1.00 91.56 184 ARG A CA 1
ATOM 1436 C C . ARG A 1 184 ? 14.924 -13.322 2.311 1.00 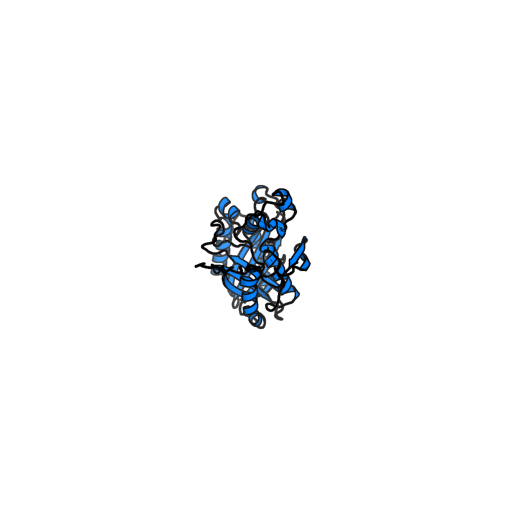91.56 184 ARG A C 1
ATOM 1438 O O . ARG A 1 184 ? 15.002 -14.081 3.267 1.00 91.56 184 ARG A O 1
ATOM 1445 N N . ASN A 1 185 ? 15.365 -12.074 2.316 1.00 92.69 185 ASN A N 1
ATOM 1446 C CA . ASN A 1 185 ? 16.092 -11.498 3.440 1.00 92.69 185 ASN A CA 1
ATOM 1447 C C . ASN A 1 185 ? 15.178 -10.658 4.338 1.00 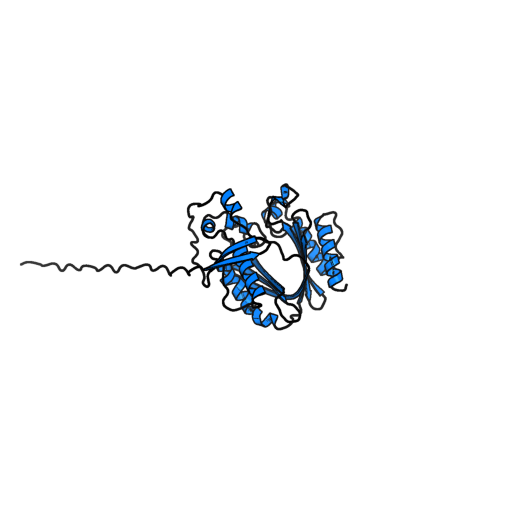92.69 185 ASN A C 1
ATOM 1449 O O . ASN A 1 185 ? 15.490 -10.488 5.510 1.00 92.69 185 ASN A O 1
ATOM 1453 N N . GLY A 1 186 ? 14.056 -10.159 3.807 1.00 93.81 186 GLY A N 1
ATOM 1454 C CA . GLY A 1 186 ? 13.069 -9.378 4.553 1.00 93.81 186 GLY A CA 1
ATOM 1455 C C . GLY A 1 186 ? 11.808 -10.177 4.874 1.00 93.81 186 GLY A C 1
ATOM 1456 O O . GLY A 1 186 ? 11.565 -10.526 6.026 1.00 93.81 186 GLY A O 1
ATOM 1457 N N . MET A 1 187 ? 10.998 -10.485 3.857 1.00 96.19 187 MET A N 1
ATOM 1458 C CA . MET A 1 187 ? 9.649 -11.034 4.063 1.00 96.19 187 MET A CA 1
ATOM 1459 C C . MET A 1 187 ? 9.638 -12.466 4.622 1.00 96.19 187 MET A C 1
ATOM 1461 O O . MET A 1 187 ? 8.938 -12.730 5.594 1.00 96.19 187 MET A O 1
ATOM 1465 N N . MET A 1 188 ? 10.390 -13.402 4.027 1.00 96.19 188 MET A N 1
ATOM 1466 C CA . MET A 1 188 ? 10.379 -14.812 4.450 1.00 96.19 188 MET A CA 1
ATOM 1467 C C . MET A 1 188 ? 10.872 -15.024 5.893 1.00 96.19 188 MET A C 1
ATOM 1469 O O . MET A 1 188 ? 10.231 -15.798 6.602 1.00 96.19 188 MET A O 1
ATOM 1473 N N . PRO A 1 189 ? 11.954 -14.370 6.369 1.00 96.12 189 PRO A N 1
ATOM 1474 C CA . PRO A 1 189 ? 12.385 -14.495 7.760 1.00 96.12 189 PRO A CA 1
ATOM 1475 C C . PRO A 1 189 ? 11.335 -13.962 8.736 1.00 96.12 189 PRO A 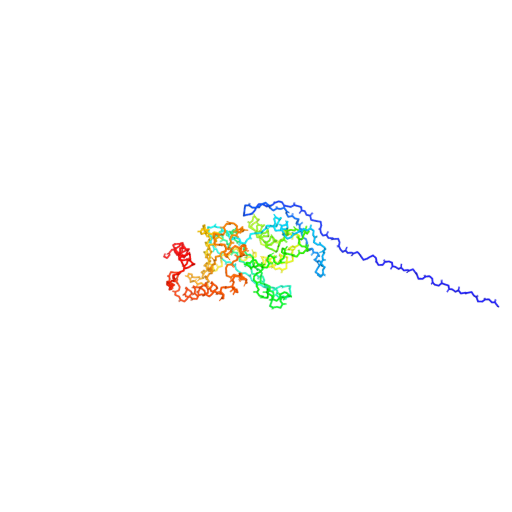C 1
ATOM 1477 O O . PRO A 1 189 ? 10.981 -14.666 9.680 1.00 96.12 189 PRO A O 1
ATOM 1480 N N . LEU A 1 190 ? 10.765 -12.782 8.455 1.00 97.19 190 LEU A N 1
ATOM 1481 C CA . LEU A 1 190 ? 9.684 -12.208 9.260 1.00 97.19 190 LEU A CA 1
ATOM 1482 C C . LEU A 1 190 ? 8.474 -13.145 9.330 1.00 97.19 190 LEU A C 1
ATOM 1484 O O . LEU A 1 190 ? 7.950 -13.387 10.413 1.00 97.19 190 LEU A O 1
ATOM 1488 N N . ALA A 1 191 ? 8.058 -13.712 8.196 1.00 97.25 191 ALA A N 1
ATOM 1489 C CA . ALA A 1 191 ? 6.946 -14.656 8.145 1.00 97.25 191 ALA A CA 1
ATOM 1490 C C . ALA A 1 191 ? 7.245 -15.935 8.946 1.00 97.25 191 ALA A C 1
ATOM 1492 O O . ALA A 1 191 ? 6.402 -16.402 9.716 1.00 97.25 191 ALA A O 1
ATOM 1493 N N . ALA A 1 192 ? 8.461 -16.474 8.833 1.00 96.75 192 ALA A N 1
ATOM 1494 C CA . ALA A 1 192 ? 8.856 -17.685 9.542 1.00 96.75 192 ALA A CA 1
ATOM 1495 C C . ALA A 1 192 ? 8.837 -17.518 11.070 1.00 96.75 192 ALA A C 1
ATOM 1497 O O . ALA A 1 192 ? 8.459 -18.455 11.776 1.00 96.75 192 ALA A O 1
ATOM 1498 N N . GLU A 1 193 ? 9.186 -16.337 11.584 1.00 95.38 193 GLU A N 1
ATOM 1499 C CA . GLU A 1 193 ? 9.066 -16.001 13.011 1.00 95.38 193 GLU A CA 1
ATOM 1500 C C . GLU A 1 193 ? 7.604 -15.982 13.485 1.00 95.38 193 GLU A C 1
ATOM 1502 O O . GLU A 1 193 ? 7.314 -16.349 14.624 1.00 95.38 193 GLU A O 1
ATOM 1507 N N . MET A 1 194 ? 6.674 -15.618 12.597 1.00 94.00 194 MET A N 1
ATOM 1508 C CA . MET A 1 194 ? 5.245 -15.479 12.895 1.00 94.00 194 MET A CA 1
ATOM 1509 C C . MET A 1 194 ? 4.449 -16.789 12.787 1.00 94.00 194 MET A C 1
ATOM 1511 O O . MET A 1 194 ? 3.281 -16.826 13.180 1.00 94.00 194 MET A O 1
ATOM 1515 N N . LYS A 1 195 ? 5.044 -17.885 12.294 1.00 92.06 195 LYS A N 1
ATOM 1516 C CA . LYS A 1 195 ? 4.334 -19.151 12.004 1.00 92.06 195 LYS A CA 1
ATOM 1517 C C . LYS A 1 195 ? 3.578 -19.760 13.187 1.00 92.06 195 LYS A C 1
ATOM 1519 O O . LYS A 1 195 ? 2.580 -20.454 13.003 1.00 92.06 195 LYS A O 1
ATOM 1524 N N . ASP A 1 196 ? 4.079 -19.535 14.399 1.00 89.00 196 ASP A N 1
ATOM 1525 C CA . ASP A 1 196 ? 3.462 -20.026 15.629 1.00 89.00 196 ASP A CA 1
ATOM 1526 C C . ASP A 1 196 ? 2.574 -18.966 16.292 1.00 89.00 196 ASP A C 1
ATOM 1528 O O . ASP A 1 196 ? 1.732 -19.319 17.117 1.00 89.00 196 ASP A O 1
ATOM 1532 N N . TRP A 1 197 ? 2.717 -17.689 15.915 1.00 87.25 197 TRP A N 1
ATOM 1533 C CA . TRP A 1 197 ? 1.903 -16.590 16.445 1.00 87.25 197 TRP A CA 1
ATOM 1534 C C . TRP A 1 197 ? 0.463 -16.734 15.963 1.00 87.25 197 TRP A C 1
ATOM 1536 O O . TRP A 1 197 ? -0.461 -16.709 16.767 1.00 87.25 197 TRP A O 1
ATOM 1546 N N . VAL A 1 198 ? 0.289 -17.008 14.668 1.00 83.81 198 VAL A N 1
ATOM 1547 C CA . VAL A 1 198 ? -1.022 -17.147 14.011 1.00 83.81 198 VAL A CA 1
ATOM 1548 C C . VAL A 1 198 ? -1.847 -18.349 14.487 1.00 83.81 198 VAL A C 1
ATOM 1550 O O . VAL A 1 198 ? -3.018 -18.471 14.155 1.00 83.81 198 VAL A O 1
ATOM 1553 N N . LYS A 1 199 ? -1.264 -19.241 15.300 1.00 79.75 199 LYS A N 1
ATOM 1554 C CA . LYS A 1 199 ? -1.968 -20.394 15.891 1.00 79.75 199 LYS A CA 1
ATOM 1555 C C . LYS A 1 199 ? -2.777 -20.034 17.136 1.00 79.75 199 LYS A C 1
ATOM 1557 O O . LYS A 1 199 ? -3.493 -20.885 17.661 1.00 79.75 199 LYS A O 1
ATOM 1562 N N . LYS A 1 200 ? -2.602 -18.826 17.674 1.00 75.00 200 LYS A N 1
ATOM 1563 C CA . LYS A 1 200 ? -3.330 -18.341 18.848 1.00 75.00 200 LYS A CA 1
ATOM 1564 C C . LYS A 1 200 ? -3.796 -16.915 18.586 1.00 75.00 200 LYS A C 1
ATOM 1566 O O . LYS A 1 200 ? -2.958 -16.092 18.216 1.00 75.00 200 LYS A O 1
ATOM 1571 N N . PRO A 1 201 ? -5.079 -16.600 18.829 1.00 74.12 201 PRO A N 1
ATOM 1572 C CA . PRO A 1 201 ? -5.549 -15.227 18.852 1.00 74.12 201 PRO A CA 1
ATOM 1573 C C . PRO A 1 201 ? -4.611 -14.348 19.673 1.00 74.12 201 PRO A C 1
ATOM 1575 O O . PRO A 1 201 ? -4.325 -14.636 20.839 1.00 74.12 201 PRO A O 1
ATOM 1578 N N . PHE A 1 202 ? -4.103 -13.302 19.037 1.00 71.38 202 PHE A N 1
ATOM 1579 C CA . PHE A 1 202 ? -3.352 -12.250 19.701 1.00 71.38 202 PHE A CA 1
ATOM 1580 C C . PHE A 1 202 ? -4.311 -11.078 19.923 1.00 71.38 202 PHE A C 1
ATOM 1582 O O . PHE A 1 202 ? -5.229 -10.895 19.129 1.00 71.38 202 PHE A O 1
ATOM 1589 N N . GLY A 1 203 ? -4.157 -10.331 21.020 1.00 83.44 203 GLY A N 1
ATOM 1590 C CA . GLY A 1 203 ? -5.144 -9.347 21.507 1.00 83.44 203 GLY A CA 1
ATOM 1591 C C . GLY A 1 203 ? -5.497 -8.209 20.538 1.00 83.44 203 GLY A C 1
ATOM 1592 O O . GLY A 1 203 ? -6.361 -7.395 20.857 1.00 83.44 203 GLY A O 1
ATOM 1593 N N . PHE A 1 204 ? -4.868 -8.170 19.359 1.00 95.50 204 PHE A N 1
ATOM 1594 C CA . PHE A 1 204 ? -5.175 -7.246 18.282 1.00 95.50 204 PHE A CA 1
ATOM 1595 C C . PHE A 1 204 ? -6.198 -7.822 17.300 1.00 95.50 204 PHE A C 1
ATOM 1597 O O . PHE A 1 204 ? -6.087 -8.958 16.833 1.00 95.50 204 PHE A O 1
ATOM 1604 N N . TYR A 1 205 ? -7.161 -6.993 16.920 1.00 96.81 205 TYR A N 1
ATOM 1605 C CA . TYR A 1 205 ? -8.167 -7.309 15.914 1.00 96.81 205 TYR A CA 1
ATOM 1606 C C . TYR A 1 205 ? -8.183 -6.227 14.837 1.00 96.81 205 TYR A C 1
ATOM 1608 O O . TYR A 1 205 ? -8.105 -5.037 15.144 1.00 96.81 205 TYR A O 1
ATOM 1616 N N . TYR A 1 206 ? -8.261 -6.642 13.580 1.00 98.00 206 TYR A N 1
ATOM 1617 C CA . TYR A 1 206 ? -8.205 -5.776 12.412 1.00 98.00 206 TYR A CA 1
ATOM 1618 C C . TYR A 1 206 ? -9.583 -5.615 11.778 1.00 98.00 206 TYR A C 1
ATOM 1620 O O . TYR A 1 206 ? -10.321 -6.587 11.629 1.00 98.00 206 TYR A O 1
ATOM 1628 N N . TYR A 1 207 ? -9.876 -4.395 11.339 1.00 98.25 207 TYR A N 1
ATOM 1629 C CA . TYR A 1 207 ? -10.960 -4.055 10.428 1.00 98.25 207 TYR A CA 1
ATOM 1630 C C . TYR A 1 207 ? -10.365 -3.221 9.295 1.00 98.25 207 TYR A C 1
ATOM 1632 O O . TYR A 1 207 ? -9.924 -2.093 9.506 1.00 98.25 207 TYR A O 1
ATOM 1640 N N . GLY A 1 208 ? -10.331 -3.770 8.088 1.00 98.31 208 GLY A N 1
ATOM 1641 C CA . GLY A 1 208 ? -9.861 -3.074 6.899 1.00 98.31 208 GLY A CA 1
ATOM 1642 C C . GLY A 1 208 ? -10.926 -3.080 5.828 1.00 98.31 208 GLY A C 1
ATOM 1643 O O . GLY A 1 208 ? -11.497 -4.127 5.543 1.00 98.31 208 GLY A O 1
ATOM 1644 N N . ILE A 1 209 ? -11.178 -1.936 5.209 1.00 98.69 209 ILE A N 1
ATOM 1645 C CA . ILE A 1 209 ? -12.059 -1.846 4.049 1.00 98.69 209 ILE A CA 1
ATOM 1646 C C . ILE A 1 209 ? -11.387 -1.024 2.958 1.00 98.69 209 ILE A C 1
ATOM 1648 O O . ILE A 1 209 ? -10.812 0.031 3.235 1.00 98.69 209 ILE A O 1
ATOM 1652 N N . ALA A 1 210 ? -11.458 -1.510 1.722 1.00 98.62 210 ALA A N 1
ATOM 1653 C CA . ALA A 1 210 ? -11.077 -0.735 0.552 1.00 98.62 210 ALA A CA 1
ATOM 1654 C C . ALA A 1 210 ? -12.212 -0.690 -0.471 1.00 98.62 210 ALA A C 1
ATOM 1656 O O . ALA A 1 210 ? -12.847 -1.712 -0.735 1.00 98.62 210 ALA A O 1
ATOM 1657 N N . GLU A 1 211 ? -12.466 0.485 -1.049 1.00 98.44 211 GLU A N 1
ATOM 1658 C CA . GLU A 1 211 ? -13.518 0.683 -2.049 1.00 98.44 211 GLU A CA 1
ATOM 1659 C C . GLU A 1 211 ? -13.055 1.586 -3.198 1.00 98.44 211 GLU A C 1
ATOM 1661 O O . GLU A 1 211 ? -12.495 2.659 -2.945 1.00 98.44 211 GLU A O 1
ATOM 1666 N N . PRO A 1 212 ? -13.338 1.213 -4.461 1.00 97.88 212 PRO A N 1
ATOM 1667 C CA . PRO A 1 212 ? -13.145 2.111 -5.588 1.00 97.88 212 PRO A CA 1
ATOM 1668 C C . PRO A 1 212 ? -14.095 3.310 -5.474 1.00 97.88 212 PRO A C 1
ATOM 1670 O O . PRO A 1 212 ? -15.289 3.166 -5.199 1.00 97.88 212 PRO A O 1
ATOM 1673 N N . LEU A 1 213 ? -13.560 4.503 -5.715 1.00 97.62 213 LEU A N 1
ATOM 1674 C CA . LEU A 1 213 ? -14.282 5.775 -5.625 1.00 97.62 213 LEU A CA 1
ATOM 1675 C C . LEU A 1 213 ? -14.921 6.198 -6.959 1.00 97.62 213 LEU A C 1
ATOM 1677 O O . LEU A 1 213 ? -15.708 7.139 -7.000 1.00 97.62 213 LEU A O 1
ATOM 1681 N N . GLY A 1 214 ? -14.607 5.496 -8.053 1.00 96.06 214 GLY A N 1
ATOM 1682 C CA . GLY A 1 214 ? -15.145 5.758 -9.395 1.00 96.06 214 GLY A CA 1
ATOM 1683 C C . GLY A 1 214 ? -14.428 6.866 -10.179 1.00 96.06 214 GLY A C 1
ATOM 1684 O O . GLY A 1 214 ? -14.747 7.083 -11.342 1.00 96.06 214 GLY A O 1
ATOM 1685 N N . ASN A 1 215 ? -13.440 7.528 -9.574 1.00 96.62 215 ASN A N 1
ATOM 1686 C CA . ASN A 1 215 ? -12.616 8.590 -10.169 1.00 96.62 215 ASN A CA 1
ATOM 1687 C C . ASN A 1 215 ? -11.151 8.153 -10.420 1.00 96.62 215 ASN A C 1
ATOM 1689 O O . ASN A 1 215 ? -10.262 8.987 -10.595 1.00 96.62 215 ASN A O 1
ATOM 1693 N N . GLY A 1 216 ? -10.895 6.841 -10.402 1.00 97.75 216 GLY A N 1
ATOM 1694 C CA . GLY A 1 216 ? -9.550 6.259 -10.493 1.00 97.75 216 GLY A CA 1
ATOM 1695 C C . GLY A 1 216 ? -8.756 6.309 -9.187 1.00 97.75 216 GLY A C 1
ATOM 1696 O O . GLY A 1 216 ? -7.530 6.219 -9.207 1.00 97.75 216 GLY A O 1
ATOM 1697 N N . LEU A 1 217 ? -9.444 6.453 -8.054 1.00 98.50 217 LEU A N 1
ATOM 1698 C CA . LEU A 1 217 ? -8.886 6.250 -6.722 1.00 98.50 217 LEU A CA 1
ATOM 1699 C C . LEU A 1 217 ? -9.588 5.086 -6.020 1.00 98.50 217 LEU A C 1
ATOM 1701 O O . LEU A 1 217 ? -10.792 4.874 -6.185 1.00 98.50 217 LEU A O 1
ATOM 1705 N N . THR A 1 218 ? -8.840 4.392 -5.172 1.00 98.81 218 THR A N 1
ATOM 1706 C CA . THR A 1 218 ? -9.354 3.414 -4.210 1.00 98.81 218 THR A CA 1
ATOM 1707 C C . THR A 1 218 ? -9.118 3.959 -2.808 1.00 98.81 218 THR A C 1
ATOM 1709 O O . THR A 1 218 ? -7.968 4.137 -2.409 1.00 98.81 218 THR A O 1
ATOM 1712 N N . ALA A 1 219 ? -10.183 4.235 -2.054 1.00 98.81 219 ALA A N 1
ATOM 1713 C CA . ALA A 1 219 ? -10.054 4.589 -0.642 1.00 98.81 219 ALA A CA 1
ATOM 1714 C C . ALA A 1 219 ? -9.780 3.328 0.176 1.00 98.81 219 ALA A C 1
ATOM 1716 O O . ALA A 1 219 ? -10.393 2.290 -0.073 1.00 98.81 219 ALA A O 1
ATOM 1717 N N . ARG A 1 220 ? -8.892 3.424 1.164 1.00 98.81 220 ARG A N 1
ATOM 1718 C CA . ARG A 1 220 ? -8.543 2.341 2.084 1.00 98.81 220 ARG A CA 1
ATOM 1719 C C . ARG A 1 220 ? -8.555 2.873 3.510 1.00 98.81 220 ARG A C 1
ATOM 1721 O O . ARG A 1 220 ? -7.881 3.852 3.810 1.00 98.81 220 ARG A O 1
ATOM 1728 N N . LEU A 1 221 ? -9.286 2.201 4.392 1.00 98.88 221 LEU A N 1
ATOM 1729 C CA . LEU A 1 221 ? -9.267 2.462 5.828 1.00 98.88 221 LEU A CA 1
ATOM 1730 C C . LEU A 1 221 ? -8.878 1.182 6.562 1.00 98.88 221 LEU A C 1
ATOM 1732 O O . LEU A 1 221 ? -9.480 0.135 6.338 1.00 98.88 221 LEU A O 1
ATOM 1736 N N . GLN A 1 222 ? -7.873 1.275 7.426 1.00 98.75 222 GLN A N 1
ATOM 1737 C CA . GLN A 1 222 ? -7.375 0.179 8.252 1.00 98.75 222 GLN A CA 1
ATOM 1738 C C . GLN A 1 222 ? -7.464 0.583 9.717 1.00 98.75 222 GLN A C 1
ATOM 1740 O O . GLN A 1 222 ? -6.919 1.614 10.103 1.00 98.75 222 GLN A O 1
ATOM 1745 N N . VAL A 1 223 ? -8.129 -0.226 10.530 1.00 98.69 223 VAL A N 1
ATOM 1746 C CA . VAL A 1 223 ? -8.342 0.015 11.956 1.00 98.69 223 VAL A CA 1
ATOM 1747 C C . VAL A 1 223 ? -7.879 -1.211 12.726 1.00 98.69 223 VAL A C 1
ATOM 1749 O O . VAL A 1 223 ? -8.293 -2.329 12.427 1.00 98.69 223 VAL A O 1
ATOM 1752 N N . VAL A 1 224 ? -7.033 -1.001 13.731 1.00 98.50 224 VAL A N 1
ATOM 1753 C CA . VAL A 1 224 ? -6.596 -2.051 14.656 1.00 98.50 224 VAL A CA 1
ATOM 1754 C C . VAL A 1 224 ? -7.101 -1.719 16.047 1.00 98.50 224 VAL A C 1
ATOM 1756 O O . VAL A 1 224 ? -6.956 -0.585 16.519 1.00 98.50 224 VAL A O 1
ATOM 1759 N N . THR A 1 225 ? -7.670 -2.719 16.713 1.00 97.81 225 THR A N 1
ATOM 1760 C CA . THR A 1 225 ? -8.111 -2.623 18.101 1.00 97.81 225 THR A CA 1
ATOM 1761 C C . THR A 1 225 ? -7.344 -3.566 19.003 1.00 97.81 225 THR A C 1
ATOM 1763 O O . THR A 1 225 ? -7.097 -4.693 18.595 1.00 97.81 225 THR A O 1
ATOM 1766 N N . GLU A 1 226 ? -7.069 -3.154 20.234 1.00 96.38 226 GLU A N 1
ATOM 1767 C CA . GLU A 1 226 ? -6.552 -3.999 21.315 1.00 96.38 226 GLU A CA 1
ATOM 1768 C C . GLU A 1 226 ? -7.498 -3.885 22.512 1.00 96.38 226 GLU A C 1
ATOM 1770 O O . GLU A 1 226 ? -7.810 -2.773 22.944 1.00 96.38 226 GLU A O 1
ATOM 1775 N N . ASP A 1 227 ? -8.020 -5.011 23.007 1.00 91.94 227 ASP A N 1
ATOM 1776 C CA . ASP A 1 227 ? -8.978 -5.046 24.127 1.00 91.94 227 ASP A CA 1
ATOM 1777 C C . ASP A 1 227 ? -10.151 -4.046 23.971 1.00 91.94 227 ASP A C 1
ATOM 1779 O O . ASP A 1 227 ? -10.577 -3.371 24.912 1.00 91.94 227 ASP A O 1
ATOM 1783 N N . GLY A 1 228 ? -10.661 -3.908 22.740 1.00 90.06 228 GLY A N 1
ATOM 1784 C CA . GLY A 1 228 ? -11.769 -3.009 22.388 1.00 90.06 228 GLY A CA 1
ATOM 1785 C C . GLY A 1 228 ? -11.400 -1.526 22.222 1.00 90.06 228 GLY A C 1
ATOM 1786 O O . GLY A 1 228 ? -12.276 -0.715 21.899 1.00 90.06 228 GLY A O 1
ATOM 1787 N N . LYS A 1 229 ? -10.128 -1.155 22.402 1.00 96.44 229 LYS A N 1
ATOM 1788 C CA . LYS A 1 229 ? -9.609 0.204 22.179 1.00 96.44 229 LYS A CA 1
ATOM 1789 C C . LYS A 1 229 ? -8.980 0.333 20.804 1.00 96.44 229 LYS A C 1
ATOM 1791 O O . LYS A 1 229 ? -8.294 -0.576 20.360 1.00 96.44 229 LYS A O 1
ATOM 1796 N N . LEU A 1 230 ? -9.172 1.474 20.152 1.00 98.06 230 LEU A N 1
ATOM 1797 C CA . LEU A 1 230 ? -8.493 1.822 18.906 1.00 98.06 230 LEU A CA 1
ATOM 1798 C C . LEU A 1 230 ? -7.009 2.082 19.199 1.00 98.06 230 LEU A C 1
ATOM 1800 O O . LEU A 1 230 ? -6.697 2.943 20.026 1.00 98.06 230 LEU A O 1
ATOM 1804 N N . VAL A 1 231 ? -6.115 1.360 18.518 1.00 98.06 231 VAL A N 1
ATOM 1805 C CA . VAL A 1 231 ? -4.652 1.492 18.680 1.00 98.06 231 VAL A CA 1
ATOM 1806 C C . VAL A 1 231 ? -3.928 1.899 17.398 1.00 98.06 231 VAL A C 1
ATOM 1808 O O . VAL A 1 231 ? -2.812 2.405 17.470 1.00 98.06 231 VAL A O 1
ATOM 1811 N N . SER A 1 232 ? -4.554 1.733 16.230 1.00 98.12 232 SER A N 1
ATOM 1812 C CA . SER A 1 232 ? -4.075 2.313 14.971 1.00 98.12 232 SER A CA 1
ATOM 1813 C C . SER A 1 232 ? -5.237 2.562 14.022 1.00 98.12 232 SER A C 1
ATOM 1815 O O . SER A 1 232 ? -6.170 1.757 13.964 1.00 98.12 232 SER A O 1
ATOM 1817 N N . VAL A 1 233 ? -5.165 3.669 13.281 1.00 98.44 233 VAL A N 1
ATOM 1818 C CA . VAL A 1 233 ? -6.121 4.019 12.228 1.00 98.44 233 VAL A CA 1
ATOM 1819 C C . VAL A 1 233 ? -5.354 4.623 11.064 1.00 98.44 233 VAL A C 1
ATOM 1821 O O . VAL A 1 233 ? -4.797 5.704 11.191 1.00 98.44 233 VAL A O 1
ATOM 1824 N N . LYS A 1 234 ? -5.335 3.947 9.917 1.00 98.62 234 LYS A N 1
ATOM 1825 C CA . LYS A 1 234 ? -4.644 4.419 8.713 1.00 98.62 234 LYS A CA 1
ATOM 1826 C C . LYS A 1 234 ? -5.650 4.625 7.593 1.00 98.62 234 LYS A C 1
ATOM 1828 O O . LYS A 1 234 ? -6.323 3.676 7.190 1.00 98.62 234 LYS A O 1
ATOM 1833 N N . TYR A 1 235 ? -5.736 5.855 7.097 1.00 98.88 235 TYR A N 1
ATOM 1834 C CA . TYR A 1 235 ? -6.529 6.207 5.924 1.00 98.88 235 TYR A CA 1
ATOM 1835 C C . TYR A 1 235 ? -5.616 6.527 4.742 1.00 98.88 235 TYR A C 1
ATOM 1837 O O . TYR A 1 235 ? -4.640 7.263 4.892 1.00 98.88 235 TYR A O 1
ATOM 1845 N N . ASP A 1 236 ? -5.950 5.997 3.570 1.00 98.81 236 ASP A N 1
ATOM 1846 C CA . ASP A 1 236 ? -5.229 6.255 2.330 1.00 98.81 236 ASP A CA 1
ATOM 1847 C C . ASP A 1 236 ? -6.177 6.293 1.124 1.00 98.81 236 ASP A C 1
ATOM 1849 O O . ASP A 1 236 ? -7.293 5.770 1.153 1.00 98.81 236 ASP A O 1
ATOM 1853 N N . GLU A 1 237 ? -5.706 6.898 0.041 1.00 98.75 237 GLU A N 1
ATOM 1854 C CA . GLU A 1 237 ? -6.329 6.864 -1.275 1.00 98.75 237 GLU A CA 1
ATOM 1855 C C . GLU A 1 237 ? -5.261 6.493 -2.298 1.00 98.75 237 GLU A C 1
ATOM 1857 O O . GLU A 1 237 ? -4.234 7.159 -2.424 1.00 98.75 237 GLU A O 1
ATOM 1862 N N . ILE A 1 238 ? -5.500 5.415 -3.032 1.00 98.81 238 ILE A N 1
ATOM 1863 C CA . ILE A 1 238 ? -4.507 4.799 -3.907 1.00 98.81 238 ILE A CA 1
ATOM 1864 C C . ILE A 1 238 ? -4.915 5.054 -5.353 1.00 98.81 238 ILE A C 1
ATOM 1866 O O . ILE A 1 238 ? -6.046 4.768 -5.744 1.00 98.81 238 ILE A O 1
ATOM 1870 N N . PHE A 1 239 ? -4.001 5.617 -6.141 1.00 98.75 239 PHE A N 1
ATOM 1871 C CA . PHE A 1 239 ? -4.206 5.878 -7.561 1.00 98.75 239 PHE A CA 1
ATOM 1872 C C . PHE A 1 239 ? -4.323 4.573 -8.344 1.00 98.75 239 PHE A C 1
ATOM 1874 O O . PHE A 1 239 ? -3.597 3.616 -8.073 1.00 98.75 239 PHE A O 1
ATOM 1881 N N . ALA A 1 240 ? -5.221 4.555 -9.327 1.00 98.00 240 ALA A N 1
ATOM 1882 C CA . ALA A 1 240 ? -5.479 3.403 -10.181 1.00 98.00 240 ALA A CA 1
ATOM 1883 C C . ALA A 1 240 ? -4.222 2.897 -10.904 1.00 98.00 240 ALA A C 1
ATOM 1885 O O . ALA A 1 240 ? -3.225 3.610 -11.067 1.00 98.00 240 ALA A O 1
ATOM 1886 N N . ASP A 1 241 ? -4.289 1.652 -11.375 1.00 96.56 241 ASP A N 1
ATOM 1887 C CA . ASP A 1 241 ? -3.159 1.008 -12.042 1.00 96.56 241 ASP A CA 1
ATOM 1888 C C . ASP A 1 241 ? -2.934 1.514 -13.474 1.00 96.56 241 ASP A C 1
ATOM 1890 O O . ASP A 1 241 ? -1.858 1.289 -14.041 1.00 96.56 241 ASP A O 1
ATOM 1894 N N . GLN A 1 242 ? -3.924 2.203 -14.050 1.00 94.69 242 GLN A N 1
ATOM 1895 C CA . GLN A 1 242 ? -3.875 2.796 -15.382 1.00 94.69 242 GLN A CA 1
ATOM 1896 C C . GLN A 1 242 ? -4.156 4.296 -15.326 1.00 94.69 242 GLN A C 1
ATOM 1898 O O . GLN A 1 242 ? -5.111 4.754 -14.700 1.00 94.69 242 GLN A O 1
ATOM 1903 N N . LYS A 1 243 ? -3.352 5.074 -16.057 1.00 95.62 243 LYS A N 1
ATOM 1904 C CA . LYS A 1 243 ? -3.488 6.539 -16.132 1.00 95.62 243 LYS A CA 1
ATOM 1905 C C . LYS A 1 243 ? -4.882 6.963 -16.594 1.00 95.62 243 LYS A C 1
ATOM 1907 O O . LYS A 1 243 ? -5.436 7.926 -16.086 1.00 95.62 243 LYS A O 1
ATOM 1912 N N . GLN A 1 244 ? -5.445 6.237 -17.557 1.00 95.44 244 GLN A N 1
ATOM 1913 C CA . GLN A 1 244 ? -6.709 6.568 -18.214 1.00 95.44 244 GLN A CA 1
ATOM 1914 C C . GLN A 1 244 ? -7.930 6.356 -17.310 1.00 95.44 244 GLN A C 1
ATOM 1916 O 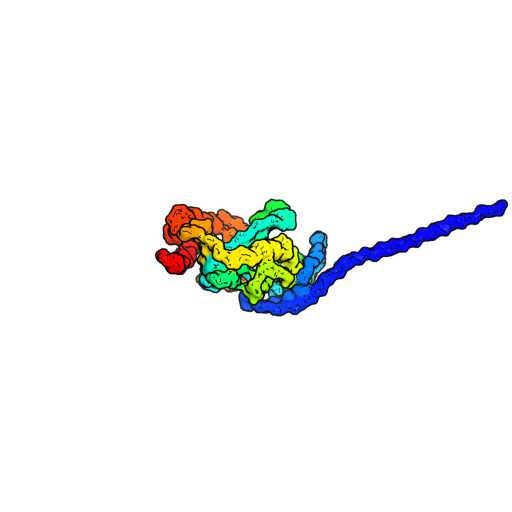O . GLN A 1 244 ? -8.997 6.883 -17.610 1.00 95.44 244 GLN A O 1
ATOM 1921 N N . GLU A 1 245 ? -7.782 5.606 -16.216 1.00 96.62 245 GLU A N 1
ATOM 1922 C CA . GLU A 1 245 ? -8.843 5.390 -15.227 1.00 96.62 245 GLU A CA 1
ATOM 1923 C C . GLU A 1 245 ? -8.946 6.554 -14.231 1.00 96.62 245 GLU A C 1
ATOM 1925 O O . GLU A 1 245 ? -9.980 6.725 -13.588 1.00 96.62 245 GLU A O 1
ATOM 1930 N N . ILE A 1 246 ? -7.897 7.377 -14.120 1.00 98.50 246 ILE A N 1
ATOM 1931 C CA . ILE A 1 246 ? -7.858 8.550 -13.246 1.00 98.50 246 ILE A CA 1
ATOM 1932 C C . ILE A 1 246 ? -8.503 9.728 -13.972 1.00 98.50 246 ILE A C 1
ATOM 1934 O O . ILE A 1 246 ? -8.010 10.203 -15.001 1.00 98.50 246 ILE A O 1
ATOM 1938 N N . THR A 1 247 ? -9.621 10.205 -13.421 1.00 97.69 247 THR A N 1
ATOM 1939 C CA . THR A 1 247 ? -10.467 11.204 -14.085 1.00 97.69 247 THR A CA 1
ATOM 1940 C C . THR A 1 247 ? -9.864 12.602 -14.082 1.00 97.69 247 THR A C 1
ATOM 1942 O O . THR A 1 247 ? -10.119 13.357 -15.016 1.00 97.69 247 THR A O 1
ATOM 1945 N N . ASP A 1 248 ? -9.085 12.960 -13.055 1.00 97.00 248 ASP A N 1
ATOM 1946 C CA . ASP A 1 248 ? -8.351 14.230 -13.014 1.00 97.00 248 ASP A CA 1
ATOM 1947 C C . ASP A 1 248 ? -7.026 14.093 -13.787 1.00 97.00 248 ASP A C 1
ATOM 1949 O O . ASP A 1 248 ? -6.129 13.371 -13.332 1.00 97.00 248 ASP A O 1
ATOM 1953 N N . PRO A 1 249 ? -6.848 14.800 -14.920 1.00 97.25 249 PRO A N 1
ATOM 1954 C CA . PRO A 1 249 ? -5.621 14.738 -15.708 1.00 97.25 249 PRO A CA 1
ATOM 1955 C C . PRO A 1 249 ? -4.360 15.117 -14.925 1.00 97.25 249 PRO A C 1
ATOM 1957 O O . PRO A 1 249 ? -3.288 14.585 -15.209 1.00 97.25 249 PRO A O 1
ATOM 1960 N N . ASN A 1 250 ? -4.472 15.998 -13.924 1.00 96.38 250 ASN A N 1
ATOM 1961 C CA . ASN A 1 250 ? -3.328 16.423 -13.114 1.00 96.38 250 ASN A CA 1
ATOM 1962 C C . ASN A 1 250 ? -2.832 15.308 -12.188 1.00 96.38 250 ASN A C 1
ATOM 1964 O O . ASN A 1 250 ? -1.684 15.325 -11.757 1.00 96.38 250 ASN A O 1
ATOM 1968 N N . LEU A 1 251 ? -3.686 14.325 -11.894 1.00 97.50 251 LEU A N 1
ATOM 1969 C CA . LEU A 1 251 ? -3.364 13.213 -11.007 1.00 97.50 251 LEU A CA 1
ATOM 1970 C C . LEU A 1 251 ? -2.881 11.965 -11.755 1.00 97.50 251 LEU A C 1
ATOM 1972 O O . LEU A 1 251 ? -2.346 11.048 -11.135 1.00 97.50 251 LEU A O 1
ATOM 1976 N N . GLN A 1 252 ? -3.006 11.927 -13.086 1.00 97.81 252 GLN A N 1
ATOM 1977 C CA . GLN A 1 252 ? -2.622 10.765 -13.898 1.00 97.81 252 GLN A CA 1
ATOM 1978 C C . GLN A 1 252 ? -1.136 10.405 -13.779 1.00 97.81 252 GLN A C 1
ATOM 1980 O O . GLN A 1 252 ? -0.767 9.241 -13.934 1.00 97.81 252 GLN A O 1
ATOM 1985 N N . ALA A 1 253 ? -0.273 11.378 -13.478 1.00 96.38 253 ALA A N 1
ATOM 1986 C CA . ALA A 1 253 ? 1.152 11.140 -13.264 1.00 96.38 253 ALA A CA 1
ATOM 1987 C C . ALA A 1 253 ? 1.440 10.232 -12.052 1.00 96.38 253 ALA A C 1
ATOM 1989 O O . ALA A 1 253 ? 2.490 9.590 -12.018 1.00 96.38 253 ALA A O 1
ATOM 1990 N N . PHE A 1 254 ? 0.506 10.132 -11.099 1.00 98.12 254 PHE A N 1
ATOM 1991 C CA . PHE A 1 254 ? 0.676 9.393 -9.844 1.00 98.12 254 PHE A CA 1
ATOM 1992 C C . PHE A 1 254 ? 0.061 7.989 -9.848 1.00 98.12 254 PHE A C 1
ATOM 1994 O O . PHE A 1 254 ? 0.014 7.350 -8.802 1.00 98.12 254 PHE A O 1
ATOM 2001 N N . TYR A 1 255 ? -0.399 7.491 -11.001 1.00 97.81 255 TYR A N 1
ATOM 2002 C CA . TYR A 1 255 ? -0.901 6.118 -11.153 1.00 97.81 255 TYR A CA 1
ATOM 2003 C C . TYR A 1 255 ? 0.024 5.074 -10.499 1.00 97.81 255 TYR A C 1
ATOM 2005 O O . TYR A 1 255 ? 1.245 5.241 -10.494 1.00 97.81 255 TYR A O 1
ATOM 2013 N N . ARG A 1 256 ? -0.559 3.996 -9.952 1.00 97.25 256 ARG A N 1
ATOM 2014 C CA . ARG A 1 256 ? 0.133 2.943 -9.172 1.00 97.25 256 ARG A CA 1
ATOM 2015 C C . ARG A 1 256 ? 0.904 3.452 -7.950 1.00 97.25 256 ARG A C 1
ATOM 2017 O O . ARG A 1 256 ? 1.960 2.914 -7.616 1.00 97.25 256 ARG A O 1
ATOM 2024 N N . GLN A 1 257 ? 0.402 4.487 -7.287 1.00 98.25 257 GLN A N 1
ATOM 2025 C CA . GLN A 1 257 ? 0.992 5.012 -6.056 1.00 98.25 257 GLN A CA 1
ATOM 2026 C C . GLN A 1 257 ? -0.097 5.289 -5.018 1.00 98.25 257 GLN A C 1
ATOM 2028 O O . GLN A 1 257 ? -1.271 5.459 -5.339 1.00 98.25 257 GLN A O 1
ATOM 2033 N N . SER A 1 258 ? 0.302 5.348 -3.757 1.00 98.50 258 SER A N 1
ATOM 2034 C CA . SER A 1 258 ? -0.526 5.818 -2.646 1.00 98.50 258 SER A CA 1
ATOM 2035 C C . SER A 1 258 ? -0.425 7.338 -2.526 1.00 98.50 258 SER A C 1
ATOM 2037 O O . SER A 1 258 ? 0.677 7.878 -2.629 1.00 98.50 258 SER A O 1
ATOM 2039 N N . LYS A 1 259 ? -1.522 8.047 -2.239 1.00 98.62 259 LYS A N 1
ATOM 2040 C CA . LYS A 1 259 ? -1.445 9.477 -1.892 1.00 98.62 259 LYS A CA 1
ATOM 2041 C C . LYS A 1 259 ? -0.645 9.712 -0.613 1.00 98.62 259 LYS A C 1
ATOM 2043 O O . LYS A 1 259 ? 0.017 10.743 -0.502 1.00 98.62 259 LYS A O 1
ATOM 2048 N N . TYR A 1 260 ? -0.697 8.783 0.340 1.00 98.69 260 TYR A N 1
ATOM 2049 C CA . TYR A 1 260 ? 0.068 8.870 1.580 1.00 98.69 260 TYR A CA 1
ATOM 2050 C C . TYR A 1 260 ? 1.578 8.657 1.365 1.00 98.69 260 TYR A C 1
ATOM 2052 O O . TYR A 1 260 ? 2.390 9.384 1.932 1.00 98.69 260 TYR A O 1
ATOM 2060 N N . PHE A 1 261 ? 1.976 7.680 0.543 1.00 98.56 261 PHE A N 1
ATOM 2061 C CA . PHE A 1 261 ? 3.388 7.296 0.376 1.00 98.56 261 PHE A CA 1
ATOM 2062 C C . PHE A 1 261 ? 4.066 7.837 -0.892 1.00 98.56 261 PHE A C 1
ATOM 2064 O O . PHE A 1 261 ? 5.289 7.722 -1.013 1.00 98.56 261 PHE A O 1
ATOM 2071 N N . SER A 1 262 ? 3.322 8.409 -1.841 1.00 98.25 262 SER A N 1
ATOM 2072 C CA . SER A 1 262 ? 3.890 8.998 -3.057 1.00 98.25 262 SER A CA 1
ATOM 2073 C C . SER A 1 262 ? 4.736 10.225 -2.727 1.00 98.25 262 SER A C 1
ATOM 2075 O O . SER A 1 262 ? 4.255 11.222 -2.183 1.00 98.25 262 SER A O 1
ATOM 2077 N N . LEU A 1 263 ? 6.013 10.162 -3.102 1.00 98.06 263 LEU A N 1
ATOM 2078 C CA . LEU A 1 263 ? 6.974 11.230 -2.842 1.00 98.06 263 LEU A CA 1
ATOM 2079 C C . LEU A 1 263 ? 6.709 12.453 -3.721 1.00 98.06 263 LEU A C 1
ATOM 2081 O O . LEU A 1 263 ? 6.769 13.585 -3.240 1.00 98.06 263 LEU A O 1
ATOM 2085 N N . ASP A 1 264 ? 6.398 12.231 -4.998 1.00 97.00 264 ASP A N 1
ATOM 2086 C CA . ASP A 1 264 ? 6.161 13.316 -5.950 1.00 97.00 264 ASP A CA 1
ATOM 2087 C C . ASP A 1 264 ? 4.804 13.986 -5.699 1.00 97.00 264 ASP A C 1
ATOM 2089 O O . ASP A 1 264 ? 4.750 15.213 -5.618 1.00 97.00 264 ASP A O 1
ATOM 2093 N N . TYR A 1 265 ? 3.739 13.215 -5.438 1.00 98.25 265 TYR A N 1
ATOM 2094 C CA . TYR A 1 265 ? 2.447 13.784 -5.036 1.00 98.25 265 TYR A CA 1
ATOM 2095 C C . TYR A 1 265 ? 2.565 14.557 -3.718 1.00 98.25 265 TYR A C 1
ATOM 2097 O O . TYR A 1 265 ? 2.076 15.684 -3.599 1.00 98.25 265 TYR A O 1
ATOM 2105 N N . GLY A 1 266 ? 3.256 13.986 -2.725 1.00 97.88 266 GLY A N 1
ATOM 2106 C CA . GLY A 1 266 ? 3.524 14.653 -1.455 1.00 97.88 266 GLY A CA 1
ATOM 2107 C C . GLY A 1 266 ? 4.289 15.964 -1.645 1.00 97.88 266 GLY A C 1
ATOM 2108 O O . GLY A 1 266 ? 3.931 16.992 -1.071 1.00 97.88 266 GLY A O 1
ATOM 2109 N N . LYS A 1 267 ? 5.293 15.983 -2.523 1.00 97.44 267 LYS A N 1
ATOM 2110 C CA . LYS A 1 267 ? 6.037 17.200 -2.860 1.00 97.44 267 LYS A CA 1
ATOM 2111 C C . LYS A 1 267 ? 5.155 18.255 -3.531 1.00 97.44 267 LYS A C 1
ATOM 2113 O O . LYS A 1 267 ? 5.197 19.412 -3.116 1.00 97.44 267 LYS A O 1
ATOM 2118 N N . GLU A 1 268 ? 4.365 17.878 -4.533 1.00 97.81 268 GLU A N 1
ATOM 2119 C CA . GLU A 1 268 ? 3.499 18.804 -5.278 1.00 97.81 268 GLU A CA 1
ATOM 2120 C C . GLU A 1 268 ? 2.378 19.393 -4.417 1.00 97.81 268 GLU A C 1
ATOM 2122 O O . GLU A 1 268 ? 2.017 20.559 -4.565 1.00 97.81 268 GLU A O 1
ATOM 2127 N N . THR A 1 269 ? 1.873 18.616 -3.460 1.00 97.31 269 THR A N 1
ATOM 2128 C CA . THR A 1 269 ? 0.778 19.019 -2.567 1.00 97.31 269 THR A CA 1
ATOM 2129 C C . THR A 1 269 ? 1.248 19.516 -1.198 1.00 97.31 269 THR A C 1
ATOM 2131 O O . THR A 1 269 ? 0.432 19.769 -0.309 1.00 97.31 269 THR A O 1
ATOM 2134 N N . ALA A 1 270 ? 2.563 19.650 -0.996 1.00 97.81 270 ALA A N 1
ATOM 2135 C CA . ALA A 1 270 ? 3.179 19.982 0.291 1.00 97.81 270 ALA A CA 1
ATOM 2136 C C . ALA A 1 270 ? 2.705 19.075 1.453 1.00 97.81 270 ALA A C 1
ATOM 2138 O O . ALA A 1 270 ? 2.484 19.536 2.586 1.00 97.81 270 ALA A O 1
ATOM 2139 N N . ASN A 1 271 ? 2.561 17.778 1.165 1.00 97.94 271 ASN A N 1
ATOM 2140 C CA . ASN A 1 271 ? 2.118 16.708 2.056 1.00 97.94 271 ASN A CA 1
ATOM 2141 C C . ASN A 1 271 ? 0.748 16.987 2.692 1.00 97.94 271 ASN A C 1
ATOM 2143 O O . ASN A 1 271 ? 0.524 16.646 3.855 1.00 97.94 271 ASN A O 1
ATOM 2147 N N . SER A 1 272 ? -0.162 17.651 1.970 1.00 97.69 272 SER A N 1
ATOM 2148 C CA . SER A 1 272 ? -1.499 17.973 2.485 1.00 97.69 272 SER A CA 1
ATOM 2149 C C . SER A 1 272 ? -2.287 16.715 2.863 1.00 97.69 272 SER A C 1
ATOM 2151 O O . SER A 1 272 ? -2.862 16.669 3.948 1.00 97.69 272 SER A O 1
ATOM 2153 N N . PHE A 1 273 ? -2.237 15.671 2.029 1.00 98.44 273 PHE A N 1
ATOM 2154 C CA . PHE A 1 273 ? -2.931 14.407 2.287 1.00 98.44 273 PHE A CA 1
ATOM 2155 C C . PHE A 1 273 ? -2.354 13.648 3.490 1.00 98.44 273 PHE A C 1
ATOM 2157 O O . PHE A 1 273 ? -3.113 13.187 4.334 1.00 98.44 273 PHE A O 1
ATOM 2164 N N . VAL A 1 274 ? -1.024 13.586 3.629 1.00 98.56 274 VAL A N 1
ATOM 2165 C CA . VAL A 1 274 ? -0.370 12.964 4.797 1.00 98.56 274 VAL A CA 1
ATOM 2166 C C . VAL A 1 274 ? -0.787 13.670 6.086 1.00 98.56 274 VAL A C 1
ATOM 2168 O O . VAL A 1 274 ? -1.211 13.026 7.037 1.00 98.56 274 VAL A O 1
ATOM 2171 N N . LYS A 1 275 ? -0.753 15.011 6.110 1.00 98.25 275 LYS A N 1
ATOM 2172 C CA . LYS A 1 275 ? -1.199 15.798 7.275 1.00 98.25 275 LYS A CA 1
ATOM 2173 C C . LYS A 1 275 ? -2.665 15.535 7.623 1.00 98.25 275 LYS A C 1
ATOM 2175 O O . LYS A 1 275 ? -3.008 15.506 8.802 1.00 98.25 275 LYS A O 1
ATOM 2180 N N . PHE A 1 276 ? -3.509 15.377 6.607 1.00 98.44 276 PHE A N 1
ATOM 2181 C CA . PHE A 1 276 ? -4.920 15.045 6.761 1.00 98.44 276 PHE A CA 1
ATOM 2182 C C . PHE A 1 276 ? -5.115 13.644 7.365 1.00 98.44 276 PHE A C 1
ATOM 2184 O O . PHE A 1 276 ? -5.783 13.523 8.392 1.00 98.44 276 PHE A O 1
ATOM 2191 N N . ALA A 1 277 ? -4.483 12.614 6.796 1.00 98.62 277 ALA A N 1
ATOM 2192 C CA . ALA A 1 277 ? -4.572 11.234 7.277 1.00 98.62 277 ALA A CA 1
ATOM 2193 C C . ALA A 1 277 ? -4.002 11.074 8.701 1.00 98.62 277 ALA A C 1
ATOM 2195 O O . ALA A 1 277 ? -4.665 10.511 9.570 1.00 98.62 277 ALA A O 1
ATOM 2196 N N . ASP A 1 278 ? -2.837 11.665 8.983 1.00 98.62 278 ASP A N 1
ATOM 2197 C CA . ASP A 1 278 ? -2.252 11.704 10.331 1.00 98.62 278 ASP A CA 1
ATOM 2198 C C . ASP A 1 278 ? -3.150 12.443 11.330 1.00 98.62 278 ASP A C 1
ATOM 2200 O O . ASP A 1 278 ? -3.164 12.141 12.525 1.00 98.62 278 ASP A O 1
ATOM 2204 N N . GLY A 1 279 ? -3.847 13.483 10.863 1.00 98.38 279 GLY A N 1
ATOM 2205 C CA . GLY A 1 279 ? -4.793 14.255 11.660 1.00 98.38 279 GLY A CA 1
ATOM 2206 C C . GLY A 1 279 ? -5.991 13.411 12.086 1.00 98.38 279 GLY A C 1
ATOM 2207 O O . GLY A 1 279 ? -6.362 13.447 13.260 1.00 98.38 279 GLY A O 1
ATOM 2208 N N . ILE A 1 280 ? -6.534 12.617 11.156 1.00 98.50 280 ILE A N 1
ATOM 2209 C CA . ILE A 1 280 ? -7.568 11.616 11.437 1.00 98.50 280 ILE A CA 1
ATOM 2210 C C . ILE A 1 280 ? -7.068 10.630 12.489 1.00 98.50 280 ILE A C 1
ATOM 2212 O O . ILE A 1 280 ? -7.707 10.504 13.530 1.00 98.50 280 ILE A O 1
ATOM 2216 N N . GLU A 1 281 ? -5.920 9.978 12.264 1.00 98.56 281 GLU A N 1
ATOM 2217 C CA . GLU A 1 281 ? -5.404 8.966 13.193 1.00 98.56 281 GLU A CA 1
ATOM 2218 C C . GLU A 1 281 ? -5.266 9.537 14.608 1.00 98.56 281 GLU A C 1
ATOM 2220 O O . GLU A 1 281 ? -5.812 8.994 15.567 1.00 98.56 281 GLU A O 1
ATOM 2225 N N . LYS A 1 282 ? -4.606 10.692 14.748 1.00 98.50 282 LYS A N 1
ATOM 2226 C CA . LYS A 1 282 ? -4.400 11.344 16.051 1.00 98.50 282 LYS A CA 1
ATOM 2227 C C . LYS A 1 282 ? -5.710 11.667 16.758 1.00 98.50 282 LYS A C 1
ATOM 2229 O O . LYS A 1 282 ? -5.809 11.478 17.970 1.00 98.50 282 LYS A O 1
ATOM 2234 N N . GLN A 1 283 ? -6.688 12.191 16.025 1.00 98.38 283 GLN A N 1
ATOM 2235 C CA . GLN A 1 283 ? -7.974 12.572 16.590 1.00 98.38 283 GLN A CA 1
ATOM 2236 C C . GLN A 1 283 ? -8.760 11.336 17.032 1.00 98.38 283 GLN A C 1
ATOM 2238 O O . GLN A 1 283 ? -9.186 11.269 18.180 1.00 98.38 283 GLN A O 1
ATOM 2243 N N . VAL A 1 284 ? -8.860 10.328 16.171 1.00 98.44 284 VAL A N 1
ATOM 2244 C CA . VAL A 1 284 ? -9.581 9.083 16.448 1.00 98.44 284 VAL A CA 1
ATOM 2245 C C . VAL A 1 284 ? -8.951 8.303 17.601 1.00 98.44 284 VAL A C 1
ATOM 2247 O O . VAL A 1 284 ? -9.658 7.794 18.467 1.00 98.44 284 VAL A O 1
ATOM 2250 N N . LEU A 1 285 ? -7.619 8.238 17.683 1.00 98.44 285 LEU A N 1
ATOM 2251 C CA . LEU A 1 285 ? -6.942 7.605 18.818 1.00 98.44 285 LEU A CA 1
ATOM 2252 C C . LEU A 1 285 ? -7.165 8.377 20.127 1.00 98.44 285 LEU A C 1
ATOM 2254 O O . LEU A 1 285 ? -7.211 7.773 21.199 1.00 98.44 285 LEU A O 1
ATOM 2258 N N . LYS A 1 286 ? -7.342 9.701 20.063 1.00 98.31 286 LYS A N 1
ATOM 2259 C CA . LYS A 1 286 ? -7.646 10.531 21.234 1.00 98.31 286 LYS A CA 1
ATOM 2260 C C . LYS A 1 286 ? -9.091 10.356 21.711 1.00 98.31 286 LYS A C 1
ATOM 2262 O O . LYS A 1 286 ? -9.315 10.299 22.918 1.00 98.31 286 LYS A O 1
ATOM 2267 N N . THR A 1 287 ? -10.053 10.316 20.796 1.00 98.00 287 THR A N 1
ATOM 2268 C CA . THR A 1 287 ? -11.495 10.272 21.105 1.00 98.00 287 THR A CA 1
ATOM 2269 C C . THR A 1 287 ? -12.020 8.852 21.262 1.00 98.00 287 THR A C 1
ATOM 2271 O O . THR A 1 287 ? -13.027 8.643 21.932 1.00 98.00 287 THR A O 1
ATOM 2274 N N . GLN A 1 288 ? -11.304 7.874 20.698 1.00 97.88 288 GLN A N 1
ATOM 2275 C CA . GLN A 1 288 ? -11.702 6.470 20.596 1.00 97.88 288 GLN A CA 1
ATOM 2276 C C . GLN A 1 288 ? -12.986 6.260 19.772 1.00 97.88 288 GLN A C 1
ATOM 2278 O O . GLN A 1 288 ? -13.680 5.250 19.935 1.00 97.88 288 GLN A O 1
ATOM 2283 N N . ASP A 1 289 ? -13.260 7.187 18.853 1.00 97.50 289 ASP A N 1
ATOM 2284 C CA . ASP A 1 289 ? -14.401 7.170 17.945 1.00 97.50 289 ASP A CA 1
ATOM 2285 C C . ASP A 1 289 ? -13.946 7.506 16.516 1.00 97.50 289 ASP A C 1
ATOM 2287 O O . ASP A 1 289 ? -13.337 8.548 16.274 1.00 97.50 289 ASP A O 1
ATOM 2291 N N . LEU A 1 290 ? -14.251 6.609 15.570 1.00 97.19 290 LEU A N 1
ATOM 2292 C CA . LEU A 1 290 ? -13.942 6.775 14.146 1.00 97.19 290 LEU A CA 1
ATOM 2293 C C . LEU A 1 290 ? -14.673 7.978 13.528 1.00 97.19 290 LEU A C 1
ATOM 2295 O O . LEU A 1 290 ? -14.222 8.508 12.514 1.00 97.19 290 LEU A O 1
ATOM 2299 N N . LEU A 1 291 ? -15.802 8.390 14.107 1.00 96.75 291 LEU A N 1
ATOM 2300 C CA . LEU A 1 291 ? -16.661 9.443 13.567 1.00 96.75 291 LEU A CA 1
ATOM 2301 C C . LEU A 1 291 ? -16.463 10.797 14.266 1.00 96.75 291 LEU A C 1
ATOM 2303 O O . LEU A 1 291 ? -16.900 11.814 13.735 1.00 96.75 291 LEU A O 1
ATOM 2307 N N . ASP A 1 292 ? -15.758 10.847 15.404 1.00 96.50 292 ASP A N 1
ATOM 2308 C CA . ASP A 1 292 ? -15.427 12.102 16.101 1.00 96.50 292 ASP A CA 1
ATOM 2309 C C . ASP A 1 292 ? -14.191 12.774 15.484 1.00 96.50 292 ASP A C 1
ATOM 2311 O O . ASP A 1 292 ? -13.135 12.927 16.110 1.00 96.50 292 ASP A O 1
ATOM 2315 N N . VAL A 1 293 ? -14.319 13.155 14.213 1.00 95.38 293 VAL A N 1
ATOM 2316 C CA . VAL A 1 293 ? -13.308 13.895 13.457 1.00 95.38 293 VAL A CA 1
ATOM 2317 C C . VAL A 1 293 ? -13.914 15.219 12.985 1.00 95.38 293 VAL A C 1
ATOM 2319 O O . VAL A 1 293 ? -14.997 15.204 12.403 1.00 95.38 293 VAL A O 1
ATOM 2322 N N . PRO A 1 294 ? -13.239 16.370 13.194 1.00 92.00 294 PRO A N 1
ATOM 2323 C CA . PRO A 1 294 ? -13.731 17.652 12.707 1.00 92.00 294 PRO A CA 1
ATOM 2324 C C . PRO A 1 294 ? -14.019 17.615 11.207 1.00 92.00 294 PRO A C 1
ATOM 2326 O O . PRO A 1 294 ? -13.151 17.228 10.418 1.00 92.00 294 PRO A O 1
ATOM 2329 N N . GLU A 1 295 ? -15.223 18.051 10.840 1.00 91.56 295 GLU A N 1
ATOM 2330 C CA . GLU A 1 295 ? -15.663 18.104 9.451 1.00 91.56 295 GLU A CA 1
ATOM 2331 C C . GLU A 1 295 ? -14.723 18.974 8.611 1.00 91.56 295 GLU A C 1
ATOM 2333 O O . GLU A 1 295 ? -14.293 20.058 9.021 1.00 91.56 295 GLU A O 1
ATOM 2338 N N . GLN A 1 296 ? -14.399 18.483 7.418 1.00 92.94 296 GLN A N 1
ATOM 2339 C CA . GLN A 1 296 ? -13.568 19.180 6.447 1.00 92.94 296 GLN A CA 1
ATOM 2340 C C . GLN A 1 296 ? -14.260 19.154 5.090 1.00 92.94 296 GLN A C 1
ATOM 2342 O O . GLN A 1 296 ? -14.661 18.091 4.615 1.00 92.94 296 GLN A O 1
ATOM 2347 N N . ASP A 1 297 ? -14.336 20.305 4.422 1.00 93.38 297 ASP A N 1
ATOM 2348 C CA . ASP A 1 297 ? -14.891 20.391 3.069 1.00 93.38 297 ASP A CA 1
ATOM 2349 C C . ASP A 1 297 ? -13.874 19.909 2.023 1.00 93.38 297 ASP A C 1
ATOM 2351 O O . ASP A 1 297 ? -13.298 20.674 1.250 1.00 93.38 297 ASP A O 1
ATOM 2355 N N . THR A 1 298 ? -13.596 18.608 2.047 1.00 95.19 298 THR A N 1
ATOM 2356 C CA . THR A 1 298 ? -12.725 17.934 1.084 1.00 95.19 298 THR A CA 1
ATOM 2357 C C . THR A 1 298 ? -13.349 16.615 0.651 1.00 95.19 298 THR A C 1
ATOM 2359 O O . THR A 1 298 ? -14.087 15.972 1.398 1.00 95.19 298 THR A O 1
ATOM 2362 N N . GLU A 1 299 ? -13.043 16.187 -0.572 1.00 95.31 299 GLU A N 1
ATOM 2363 C CA . GLU A 1 299 ? -13.482 14.879 -1.063 1.00 95.31 299 GLU A CA 1
ATOM 2364 C C . GLU A 1 299 ? -12.881 13.740 -0.234 1.00 95.31 299 GLU A C 1
ATOM 2366 O O . GLU A 1 299 ? -13.605 12.825 0.150 1.00 95.31 299 GLU A O 1
ATOM 2371 N N . SER A 1 300 ? -11.603 13.849 0.148 1.00 97.38 300 SER A N 1
ATOM 2372 C CA . SER A 1 300 ? -10.948 12.843 0.986 1.00 97.38 300 SER A CA 1
ATOM 2373 C C . SER A 1 300 ? -11.603 12.660 2.350 1.00 97.38 300 SER A C 1
ATOM 2375 O O . SER A 1 300 ? -11.692 11.532 2.828 1.00 97.38 300 SER A O 1
ATOM 2377 N N . PHE A 1 301 ? -12.122 13.730 2.958 1.00 98.31 301 PHE A N 1
ATOM 2378 C CA . PHE A 1 301 ? -12.873 13.616 4.208 1.00 98.31 301 PHE A CA 1
ATOM 2379 C C . PHE A 1 301 ? -14.190 12.860 4.033 1.00 98.31 301 PHE A C 1
ATOM 2381 O O . PHE A 1 301 ? -14.468 11.945 4.802 1.00 98.31 301 PHE A O 1
ATOM 2388 N N . ARG A 1 302 ? -14.962 13.167 2.986 1.00 97.94 302 ARG A N 1
ATOM 2389 C CA . ARG A 1 302 ? -16.211 12.446 2.686 1.00 97.94 302 ARG A CA 1
ATOM 2390 C C . ARG A 1 302 ? -15.962 10.963 2.391 1.00 97.94 302 ARG A C 1
ATOM 2392 O O . ARG A 1 302 ? -16.734 10.104 2.814 1.00 97.94 302 ARG A O 1
ATOM 2399 N N . ASN A 1 303 ? -14.872 10.655 1.690 1.00 98.38 303 ASN A N 1
ATOM 2400 C CA . ASN A 1 303 ? -14.456 9.281 1.413 1.00 98.38 303 ASN A CA 1
ATOM 2401 C C . ASN A 1 303 ? -14.065 8.537 2.699 1.00 98.38 303 ASN A C 1
ATOM 2403 O O . ASN A 1 303 ? -14.533 7.418 2.917 1.00 98.38 303 ASN A O 1
ATOM 2407 N N . TYR A 1 304 ? -13.268 9.172 3.568 1.00 98.62 304 TYR A N 1
ATOM 2408 C CA . TYR A 1 304 ? -12.945 8.651 4.895 1.00 98.62 304 TYR A CA 1
ATOM 2409 C C . TYR A 1 304 ? -14.213 8.370 5.703 1.00 98.62 304 TYR A C 1
ATOM 2411 O O . TYR A 1 304 ? -14.397 7.246 6.163 1.00 98.62 304 TYR A O 1
ATOM 2419 N N . GLU A 1 305 ? -15.104 9.356 5.832 1.00 98.19 305 GLU A N 1
ATOM 2420 C CA . GLU A 1 305 ? -16.323 9.256 6.635 1.00 98.19 305 GLU A CA 1
ATOM 2421 C C . GLU A 1 305 ? -17.197 8.080 6.181 1.00 98.19 305 GLU A C 1
ATOM 2423 O O . GLU A 1 305 ? -17.653 7.286 7.003 1.00 98.19 305 GLU A O 1
ATOM 2428 N N . LYS A 1 306 ? -17.354 7.891 4.865 1.00 97.94 306 LYS A N 1
ATOM 2429 C CA . LYS A 1 306 ? -18.087 6.753 4.296 1.00 97.94 306 LYS A CA 1
ATOM 2430 C C . LYS A 1 306 ? -17.504 5.403 4.730 1.00 97.94 306 LYS A C 1
ATOM 2432 O O . LYS A 1 306 ? -18.263 4.485 5.045 1.00 97.94 306 LYS A O 1
ATOM 2437 N N . LEU A 1 307 ? -16.179 5.244 4.716 1.00 98.62 307 LEU A N 1
ATOM 2438 C CA . LEU A 1 307 ? -15.538 3.996 5.149 1.00 98.62 307 LEU A CA 1
ATOM 2439 C C . LEU A 1 307 ? -15.574 3.845 6.673 1.00 98.62 307 LEU A C 1
ATOM 2441 O O . LEU A 1 307 ? -15.832 2.750 7.172 1.00 98.62 307 LEU A O 1
ATOM 2445 N N . ALA A 1 308 ? -15.383 4.942 7.404 1.00 98.38 308 ALA A N 1
ATOM 2446 C CA . ALA A 1 308 ? -15.448 4.984 8.857 1.00 98.38 308 ALA A CA 1
ATOM 2447 C C . ALA A 1 308 ? -16.829 4.559 9.365 1.00 98.38 308 ALA A C 1
ATOM 2449 O O . ALA A 1 308 ? -16.900 3.728 10.262 1.00 98.38 308 ALA A O 1
ATOM 2450 N N . GLN A 1 309 ? -17.918 5.026 8.744 1.00 97.88 309 GLN A N 1
ATOM 2451 C CA . GLN A 1 309 ? -19.287 4.600 9.063 1.00 97.88 309 GLN A CA 1
ATOM 2452 C C . GLN A 1 309 ? -19.476 3.089 8.883 1.00 97.88 309 GLN A C 1
ATOM 2454 O O . GLN A 1 309 ? -20.074 2.433 9.732 1.00 97.88 309 GLN A O 1
ATOM 2459 N N . LYS A 1 310 ? -18.934 2.514 7.802 1.00 98.19 310 LYS A N 1
ATOM 2460 C CA . LYS A 1 310 ? -19.013 1.067 7.551 1.00 98.19 310 LYS A CA 1
ATOM 2461 C C . LYS A 1 310 ? -18.254 0.268 8.605 1.00 98.19 310 LYS A C 1
ATOM 2463 O O . LYS A 1 310 ? -18.801 -0.689 9.141 1.00 98.19 310 LYS A O 1
ATOM 2468 N N . ILE A 1 311 ? -17.027 0.677 8.936 1.00 97.75 311 ILE A N 1
ATOM 2469 C CA . ILE A 1 311 ? -16.255 0.015 9.995 1.00 97.75 311 ILE A CA 1
ATOM 2470 C C . ILE A 1 311 ? -16.934 0.193 11.359 1.00 97.75 311 ILE A C 1
ATOM 2472 O O . ILE A 1 311 ? -16.985 -0.761 12.125 1.00 97.75 311 ILE A O 1
ATOM 2476 N N . HIS A 1 312 ? -17.491 1.368 11.656 1.00 95.50 312 HIS A N 1
ATOM 2477 C CA . HIS A 1 312 ? -18.182 1.636 12.920 1.00 95.50 312 HIS A CA 1
ATOM 2478 C C . HIS A 1 312 ? -19.331 0.641 13.154 1.00 95.50 312 HIS A C 1
ATOM 2480 O O . HIS A 1 312 ? -19.393 0.016 14.212 1.00 95.50 312 HIS A O 1
ATOM 2486 N N . VAL A 1 313 ? -20.144 0.393 12.118 1.00 95.56 313 VAL A N 1
ATOM 2487 C CA . VAL A 1 313 ? -21.205 -0.630 12.137 1.00 95.56 313 VAL A CA 1
ATOM 2488 C C . VAL A 1 313 ? -20.635 -2.038 12.345 1.00 95.56 313 VAL A C 1
ATOM 2490 O O . VAL A 1 313 ? -21.159 -2.797 13.158 1.00 95.56 313 VAL A O 1
ATOM 2493 N N . GLU A 1 314 ? -19.549 -2.397 11.654 1.00 95.06 314 GLU A N 1
ATOM 2494 C CA . GLU A 1 314 ? -18.902 -3.713 11.802 1.00 95.06 314 GLU A CA 1
ATOM 2495 C C . GLU A 1 314 ? -18.304 -3.943 13.196 1.00 95.06 314 GLU A C 1
ATOM 2497 O O . GLU A 1 314 ? -18.262 -5.077 13.671 1.00 95.06 314 GLU A O 1
ATOM 2502 N N . MET A 1 315 ? -17.870 -2.876 13.868 1.00 93.31 315 MET A N 1
ATOM 2503 C CA . MET A 1 315 ? -17.396 -2.918 15.252 1.00 93.31 315 MET A CA 1
ATOM 2504 C C . MET A 1 315 ? -18.537 -3.051 16.275 1.00 93.31 315 MET A C 1
ATOM 2506 O O . MET A 1 315 ? -18.263 -3.189 17.469 1.00 93.31 315 MET A O 1
ATOM 2510 N N . GLY A 1 316 ? -19.801 -2.996 15.837 1.00 85.88 316 GLY A N 1
ATOM 2511 C CA . GLY A 1 316 ? -20.973 -3.029 16.712 1.00 85.88 316 GLY A CA 1
ATOM 2512 C C . GLY A 1 316 ? -21.114 -1.782 17.588 1.00 85.88 316 GLY A C 1
ATOM 2513 O O . GLY A 1 316 ? -21.626 -1.891 18.705 1.00 85.88 316 GLY A O 1
ATOM 2514 N N . LYS A 1 317 ? -20.616 -0.635 17.110 1.00 63.44 317 LYS A N 1
ATOM 2515 C CA . LYS A 1 317 ? -20.761 0.676 17.749 1.00 63.44 317 LYS A CA 1
ATOM 2516 C C . LYS A 1 317 ? -21.841 1.499 17.051 1.00 63.44 317 LYS A C 1
ATOM 2518 O O . LYS A 1 317 ? -22.059 1.291 15.834 1.00 63.44 317 LYS A O 1
#

Foldseek 3Di:
DDDDDDDDDDDDDDPPPPDPDFFQWDWDWDADPNDIDTFGKGQDDGDDPPPDQDDAPDDPVRLVVLAFFALDDDAFKDKAFKDWDWDAWDQGKIKIWIFGDHPQLFTPFIDIWIQADCPHPPNLRRRFICQFACVQVVVSVGRSCNVGSDGLRQFRVQQRVVCNVVRALADTDMTGPPNVCCVVTHRNVRSVVCRVVSNDRDQKMKIKHWDDPQQQKIWIWIWIDGPLFTDWIFIWIAGHRALVSHNDNVCSVRHNHICQRYSVNCVVVVNPVVCVRVQQGVQCNVVSASQPHDDDPDPSRVSSNVVSVVVVVVSVD

Sequence (317 aa):
MILVLASLTLVACSNENSQPDEPKAKKVAVESQGHDYNYDVVTSATTTTFGTHPEAKYTKEEKEARMFWSVQPPTGLIKGHYYKNESEFDGGNRGILELVTDDDGKLTHVEFNEMASANYYEPKYANASKRLSDYAFFQASNTRTDDTLVTWVNGITFLEGQMLAENRLDGNFETVKGSSTSARNGMMPLAAEMKDWVKKPFGFYYYGIAEPLGNGLTARLQVVTEDGKLVSVKYDEIFADQKQEITDPNLQAFYRQSKYFSLDYGKETANSFVKFADGIEKQVLKTQDLLDVPEQDTESFRNYEKLAQKIHVEMGK

Radius of gyration: 24.0 Å; chains: 1; bounding box: 105×46×50 Å

Secondary structure (DSSP, 8-state):
------------------PPPPP--EEEEEEETTEEEEEEEESSPPPP-TT--PPPSS-HHHHHHH-----PPPSEEEEEEEEEEEEEETTTEEEEEEEEE-TT--EEEEEEEEEPPTT-SSGGGTT-BTTTSTHHHHHHHSGGGGTT---HHHHHHHHHHHHHHHT-SSS---EETTSHHHIIIIIHHHHHHHTTGGGS--SEEEEEEEEE-SSSEEEEEEEEEETTEEEEEEEEEEE-SSGGG-SSGGGGGGTTSBTTT-HHHHHHTTTHHHHHHHHHHHHHHHHS-SS-S---SSHHHHHHHHHHHHHHHHTT-

pLDDT: mean 88.82, std 17.07, range [27.47, 98.88]